Protein AF-A0A1Y1JX69-F1 (afdb_monomer_lite)

Organism: Photinus pyralis (NCBI:txid7054)

Foldseek 3Di:
DVVVVVVVVVVPDDDPPPDPPVVVVVVVVCVVCVPVPLDPPDPPRDQDPVRDDDPVNVVVVVLVVVVVVVCVVVVVVVVLVVVLVVLVVVLVVVVVVVVVLVVVCVVDDPVPRDDDDDRDDDDVVSPVVVVVDDPPPPPPDDDDDDDDDPPPDDPPPCVVVVVVVVPPDPPCVVDPDDDDDDDDDDDDDDDDVVVVVVPPPDQDPVSVVVVVVD

Sequence (214 aa):
ERRKQWIIFNSKKPQEGVNDPEEENLLEKAKETIGDLKLKTALDYKVPMHLRESTVKKYKQLLLARHRQYYIRHDFNLAVLRLRDQKCSLIDYLNKLKGRLLEIHEEICPSQQRQFPEIPKVELDDFPEQNVDVVVKMSQSQTGRLITIPTVQCRKGDALEKEVLLTNKPTTTLYPPPPPEKGKQTKVRAVDPEIAALCNDEDTPWEAEVRSYR

pLDDT: mean 72.8, std 18.71, range [34.09, 96.19]

Structure (mmCIF, N/CA/C/O backbone):
data_AF-A0A1Y1JX69-F1
#
_entry.id   AF-A0A1Y1JX69-F1
#
loop_
_atom_site.group_PDB
_atom_site.id
_atom_site.type_symbol
_atom_site.label_atom_id
_atom_site.label_alt_id
_atom_site.label_comp_id
_atom_site.label_asym_id
_atom_site.label_entity_id
_atom_site.label_seq_id
_atom_site.pdbx_PDB_ins_code
_atom_site.Cartn_x
_atom_site.Cartn_y
_atom_site.Cartn_z
_atom_site.occupancy
_atom_site.B_iso_or_equiv
_atom_site.auth_seq_id
_atom_site.auth_comp_id
_atom_site.auth_asym_id
_atom_site.auth_atom_id
_atom_site.pdbx_PDB_model_num
ATOM 1 N N . GLU A 1 1 ? -37.308 -31.671 -40.106 1.00 74.19 1 GLU A N 1
ATOM 2 C CA . GLU A 1 1 ? -36.556 -30.794 -39.174 1.00 74.19 1 GLU A CA 1
ATOM 3 C C . GLU A 1 1 ? -35.074 -30.648 -39.531 1.00 74.19 1 GLU A C 1
ATOM 5 O O . GLU A 1 1 ? -34.636 -29.523 -39.736 1.00 74.19 1 GLU A O 1
ATOM 10 N N . ARG A 1 2 ? -34.329 -31.743 -39.748 1.00 82.25 2 ARG A N 1
ATOM 11 C CA . ARG A 1 2 ? -32.895 -31.732 -40.125 1.00 82.25 2 ARG A CA 1
ATOM 12 C C . ARG A 1 2 ? -32.513 -30.775 -41.269 1.00 82.25 2 ARG A C 1
ATOM 14 O O . ARG A 1 2 ? -31.541 -30.045 -41.147 1.00 82.25 2 ARG A O 1
ATOM 21 N N . ARG A 1 3 ? -33.301 -30.717 -42.352 1.00 83.50 3 ARG A N 1
ATOM 22 C CA . ARG A 1 3 ? -33.037 -29.808 -43.492 1.00 83.50 3 ARG A CA 1
ATOM 23 C C . ARG A 1 3 ? -33.091 -28.326 -43.102 1.00 83.50 3 ARG A C 1
ATOM 25 O O . ARG A 1 3 ? -32.295 -27.545 -43.599 1.00 83.50 3 ARG A O 1
ATOM 32 N N . LYS A 1 4 ? -33.995 -27.943 -42.192 1.00 84.44 4 LYS A N 1
ATOM 33 C CA . LYS A 1 4 ? -34.117 -26.553 -41.721 1.00 84.44 4 LYS A CA 1
ATOM 34 C C . LYS A 1 4 ? -32.922 -26.169 -40.848 1.00 84.44 4 LYS A C 1
ATOM 36 O O . LYS A 1 4 ? -32.345 -25.108 -41.047 1.00 84.44 4 LYS A O 1
ATOM 41 N N . GLN A 1 5 ? -32.501 -27.064 -39.951 1.00 86.81 5 GLN A N 1
ATOM 42 C CA . GLN A 1 5 ? -31.287 -26.860 -39.154 1.00 86.81 5 GLN A CA 1
ATOM 43 C C . GLN A 1 5 ? -30.030 -26.789 -40.028 1.00 86.81 5 GLN A C 1
ATOM 45 O O . GLN A 1 5 ? -29.157 -25.971 -39.768 1.00 86.81 5 GLN A O 1
ATOM 50 N N . TRP A 1 6 ? -29.975 -27.572 -41.109 1.00 86.94 6 TRP A N 1
ATOM 51 C CA . TRP A 1 6 ? -28.869 -27.547 -42.068 1.00 86.94 6 TRP A CA 1
ATOM 52 C C . TRP A 1 6 ? -28.750 -26.214 -42.817 1.00 86.94 6 TRP A C 1
ATOM 54 O O . TRP A 1 6 ? -27.650 -25.710 -43.020 1.00 86.94 6 TRP A O 1
ATOM 64 N N . ILE A 1 7 ? -29.883 -25.619 -43.198 1.00 87.25 7 ILE A N 1
ATOM 65 C CA . ILE A 1 7 ? -29.918 -24.304 -43.854 1.00 87.25 7 ILE A CA 1
ATOM 66 C C . ILE A 1 7 ? -29.446 -23.214 -42.884 1.00 87.25 7 ILE A C 1
ATOM 68 O O . ILE A 1 7 ? -28.579 -22.427 -43.246 1.00 87.25 7 ILE A O 1
ATOM 72 N N . ILE A 1 8 ? -29.944 -23.222 -41.642 1.00 85.56 8 ILE A N 1
ATOM 73 C CA . ILE A 1 8 ? -29.551 -22.256 -40.598 1.00 85.56 8 ILE A CA 1
ATOM 74 C C . ILE A 1 8 ? -28.066 -22.401 -40.229 1.00 85.56 8 ILE A C 1
ATOM 76 O O . ILE A 1 8 ? -27.387 -21.416 -39.948 1.00 85.56 8 ILE A O 1
ATOM 80 N N . PHE A 1 9 ? -27.547 -23.629 -40.215 1.00 86.00 9 PHE A N 1
ATOM 81 C CA . PHE A 1 9 ? -26.134 -23.890 -39.963 1.00 86.00 9 PHE A CA 1
ATOM 82 C C . PHE A 1 9 ? -25.256 -23.348 -41.098 1.00 86.00 9 PHE A C 1
ATOM 84 O O . PHE A 1 9 ? -24.294 -22.631 -40.841 1.00 86.00 9 PHE A O 1
ATOM 91 N N . ASN A 1 10 ? -25.618 -23.612 -42.356 1.00 83.50 10 ASN A N 1
ATOM 92 C CA . ASN A 1 10 ? -24.855 -23.117 -43.502 1.00 83.50 10 ASN A CA 1
ATOM 93 C C . ASN A 1 10 ? -24.955 -21.600 -43.690 1.00 83.50 10 ASN A C 1
ATOM 95 O O . ASN A 1 10 ? -23.996 -21.002 -44.162 1.00 83.50 10 ASN A O 1
ATOM 99 N N . SER A 1 11 ? -26.057 -20.963 -43.285 1.00 81.69 11 SER A N 1
ATOM 100 C CA . SER A 1 11 ? -26.175 -19.499 -43.322 1.00 81.69 11 SER A CA 1
ATOM 101 C C . SER A 1 11 ? -25.297 -18.791 -42.287 1.00 81.69 11 SER A C 1
ATOM 103 O O . SER A 1 11 ? -25.127 -17.582 -42.369 1.00 81.69 11 SER A O 1
ATOM 105 N N . LYS A 1 12 ? -24.754 -19.522 -41.304 1.00 79.31 12 LYS A N 1
ATOM 106 C CA . LYS A 1 12 ? -23.783 -19.003 -40.329 1.00 79.31 12 LYS A CA 1
ATOM 107 C C . LYS A 1 12 ? -22.329 -19.171 -40.777 1.00 79.31 12 LYS A C 1
ATOM 109 O O . LYS A 1 12 ? -21.430 -18.863 -40.000 1.00 79.31 12 LYS A O 1
ATOM 114 N N . LYS A 1 13 ? -22.078 -19.689 -41.985 1.00 79.62 13 LYS A N 1
ATOM 115 C CA . LYS A 1 13 ? -20.715 -19.759 -42.515 1.00 79.62 13 LYS A CA 1
ATOM 116 C C . LYS A 1 13 ? -20.171 -18.336 -42.711 1.00 79.62 13 LYS A C 1
ATOM 118 O O . LYS A 1 13 ? -20.900 -17.500 -43.251 1.00 79.62 13 LYS A O 1
ATOM 123 N N . PRO A 1 14 ? -18.931 -18.053 -42.279 1.00 76.31 14 PRO A N 1
ATOM 124 C CA . PRO A 1 14 ? -18.249 -16.810 -42.623 1.00 76.31 14 PRO A CA 1
ATOM 125 C C . PRO A 1 14 ? -18.221 -16.614 -44.145 1.00 76.31 14 PRO A C 1
ATOM 127 O O . PRO A 1 14 ? -18.182 -17.595 -44.891 1.00 76.31 14 PRO A O 1
ATOM 130 N N . GLN A 1 15 ? -18.283 -15.362 -44.602 1.00 70.94 15 GLN A N 1
ATOM 131 C CA . GLN A 1 15 ? -18.213 -15.041 -46.030 1.00 70.94 15 GLN A CA 1
ATOM 132 C C . GLN A 1 15 ? -16.827 -15.413 -46.570 1.00 70.94 15 GLN A C 1
ATOM 134 O O . GLN A 1 15 ? -15.811 -15.011 -46.004 1.00 70.94 15 GLN A O 1
ATOM 139 N N . GLU A 1 16 ? -16.783 -16.184 -47.656 1.00 67.94 16 GLU A N 1
ATOM 140 C CA . GLU A 1 16 ? -15.528 -16.561 -48.311 1.00 67.94 16 GLU A CA 1
ATOM 141 C C . GLU A 1 16 ? -14.798 -15.304 -48.812 1.00 67.94 16 GLU A C 1
ATOM 143 O O . GLU A 1 16 ? -15.352 -14.523 -49.583 1.00 67.94 16 GLU A O 1
ATOM 148 N N . GLY A 1 17 ? -13.557 -15.105 -48.354 1.00 68.88 17 GLY A N 1
ATOM 149 C CA . GLY A 1 17 ? -12.698 -13.988 -48.769 1.00 68.88 17 GLY A CA 1
ATOM 150 C C . GLY A 1 17 ? -12.778 -12.725 -47.907 1.00 68.88 17 GLY A C 1
ATOM 151 O O . GLY A 1 17 ? -12.114 -11.749 -48.235 1.00 68.88 17 GLY A O 1
ATOM 152 N N . VAL A 1 18 ? -13.549 -12.730 -46.813 1.00 72.38 18 VAL A N 1
ATOM 153 C CA . VAL A 1 18 ? -13.492 -11.675 -45.786 1.00 72.38 18 VAL A CA 1
ATOM 154 C C . VAL A 1 18 ? -12.775 -12.246 -44.570 1.00 72.38 18 VAL A C 1
ATOM 156 O O . VAL A 1 18 ? -13.408 -12.651 -43.595 1.00 72.38 18 VAL A O 1
ATOM 159 N N . ASN A 1 19 ? -11.452 -12.341 -44.666 1.00 72.56 19 ASN A N 1
ATOM 160 C CA . ASN A 1 19 ? -10.636 -12.597 -43.489 1.00 72.56 19 ASN A CA 1
ATOM 161 C C . ASN A 1 19 ? -10.481 -11.291 -42.709 1.00 72.56 19 ASN A C 1
ATOM 163 O O . ASN A 1 19 ? -10.590 -10.194 -43.264 1.00 72.56 19 ASN A O 1
ATOM 167 N N . ASP A 1 20 ? -10.240 -11.405 -41.409 1.00 81.56 20 ASP A N 1
ATOM 168 C CA . ASP A 1 20 ? -9.849 -10.245 -40.621 1.00 81.56 20 ASP A CA 1
ATOM 169 C C . ASP A 1 20 ? -8.525 -9.697 -41.199 1.00 81.56 20 ASP A C 1
ATOM 171 O O . ASP A 1 20 ? -7.601 -10.487 -41.435 1.00 81.56 20 ASP A O 1
ATOM 175 N N . PRO A 1 21 ? -8.389 -8.382 -41.457 1.00 84.94 21 PRO A N 1
ATOM 176 C CA . PRO A 1 21 ? -7.126 -7.805 -41.915 1.00 84.94 21 PRO A CA 1
ATOM 177 C C . PRO A 1 21 ? -5.936 -8.178 -41.018 1.00 84.94 21 PRO A C 1
ATOM 179 O O . PRO A 1 21 ? -4.805 -8.247 -41.500 1.00 84.94 21 PRO A O 1
ATOM 182 N N . GLU A 1 22 ? -6.145 -8.439 -39.724 1.00 85.56 22 GLU A N 1
ATOM 183 C CA . GLU A 1 22 ? -5.073 -8.930 -38.851 1.00 85.56 22 GLU A CA 1
ATOM 184 C C . GLU A 1 22 ? -4.591 -10.337 -39.237 1.00 85.56 22 GLU A C 1
ATOM 186 O O . GLU A 1 22 ? -3.383 -10.592 -39.252 1.00 85.56 22 GLU A O 1
ATOM 191 N N . GLU A 1 23 ? -5.508 -11.235 -39.602 1.00 85.06 23 GLU A N 1
ATOM 192 C CA . GLU A 1 23 ? -5.193 -12.608 -40.005 1.00 85.06 23 GLU A CA 1
ATOM 193 C C . GLU A 1 23 ? -4.467 -12.655 -41.352 1.00 85.06 23 GLU A C 1
ATOM 195 O O . GLU A 1 23 ? -3.511 -13.418 -41.507 1.00 85.06 23 GLU A O 1
ATOM 200 N N . GLU A 1 24 ? -4.850 -11.807 -42.309 1.00 88.31 24 GLU A N 1
ATOM 201 C CA . GLU A 1 24 ? -4.152 -11.704 -43.598 1.00 88.31 24 GLU A CA 1
ATOM 202 C C . GLU A 1 24 ? -2.720 -11.197 -43.423 1.00 88.31 24 GLU A C 1
ATOM 204 O O . GLU A 1 24 ? -1.782 -11.793 -43.956 1.00 88.31 24 GLU A O 1
ATOM 209 N N . ASN A 1 25 ? -2.532 -10.168 -42.592 1.00 87.44 25 ASN A N 1
ATOM 210 C CA . ASN A 1 25 ? -1.207 -9.656 -42.249 1.00 87.44 25 ASN A CA 1
ATOM 211 C C . ASN A 1 25 ? -0.347 -10.710 -41.533 1.00 87.44 25 ASN A C 1
ATOM 213 O O . ASN A 1 25 ? 0.866 -10.776 -41.743 1.00 87.44 25 ASN A O 1
ATOM 217 N N . LEU A 1 26 ? -0.943 -11.529 -40.662 1.00 88.94 26 LEU A N 1
ATOM 218 C CA . LEU A 1 26 ? -0.248 -12.636 -39.999 1.00 88.94 26 LEU A CA 1
ATOM 219 C C . LEU A 1 26 ? 0.145 -13.730 -40.995 1.00 88.94 26 LEU A C 1
ATOM 221 O O . LEU A 1 26 ? 1.266 -14.233 -40.926 1.00 88.94 26 LEU A O 1
ATOM 225 N N . LEU A 1 27 ? -0.743 -14.073 -41.931 1.00 87.25 27 LEU A N 1
ATOM 226 C CA . LEU A 1 27 ? -0.481 -15.054 -42.981 1.00 87.25 27 LEU A CA 1
ATOM 227 C C . LEU A 1 27 ? 0.642 -14.586 -43.916 1.00 87.25 27 LEU A C 1
ATOM 229 O O . LEU A 1 27 ? 1.521 -15.376 -44.254 1.00 87.25 27 LEU A O 1
ATOM 233 N N . GLU A 1 28 ? 0.632 -13.319 -44.322 1.00 87.94 28 GLU A N 1
ATOM 234 C CA . GLU A 1 28 ? 1.666 -12.728 -45.174 1.00 87.94 28 GLU A CA 1
ATOM 235 C C . GLU A 1 28 ? 3.026 -12.718 -44.463 1.00 87.94 28 GLU A C 1
ATOM 237 O O . GLU A 1 28 ? 3.988 -13.295 -44.970 1.00 87.94 28 GLU A O 1
ATOM 242 N N . LYS A 1 29 ? 3.079 -12.236 -43.214 1.00 86.19 29 LYS A N 1
ATOM 243 C CA . LYS A 1 29 ? 4.293 -12.305 -42.379 1.00 86.19 29 LYS A CA 1
ATOM 244 C C . LYS A 1 29 ? 4.789 -13.733 -42.180 1.00 86.19 29 LYS A C 1
ATOM 246 O O . LYS A 1 29 ? 5.995 -13.972 -42.199 1.00 86.19 29 LYS A O 1
ATOM 251 N N . ALA A 1 30 ? 3.886 -14.692 -41.973 1.00 88.06 30 ALA A N 1
ATOM 252 C CA . ALA A 1 30 ? 4.251 -16.095 -41.822 1.00 88.06 30 ALA A CA 1
ATOM 253 C C . ALA A 1 30 ? 4.849 -16.652 -43.118 1.00 88.06 30 ALA A C 1
ATOM 255 O O . ALA A 1 30 ? 5.876 -17.318 -43.058 1.00 88.06 30 ALA A O 1
ATOM 256 N N . LYS A 1 31 ? 4.263 -16.347 -44.282 1.00 88.12 31 LYS A N 1
ATOM 257 C CA . LYS A 1 31 ? 4.811 -16.746 -45.589 1.00 88.12 31 LYS A CA 1
ATOM 258 C C . LYS A 1 31 ? 6.205 -16.171 -45.828 1.00 88.12 31 LYS A C 1
ATOM 260 O O . LYS A 1 31 ? 7.059 -16.885 -46.339 1.00 88.12 31 LYS A O 1
ATOM 265 N N . GLU A 1 32 ? 6.432 -14.921 -45.439 1.00 82.56 32 GLU A N 1
ATOM 266 C CA . GLU A 1 32 ? 7.732 -14.255 -45.575 1.00 82.56 32 GLU A CA 1
ATOM 267 C C . GLU A 1 32 ? 8.783 -14.781 -44.586 1.00 82.56 32 GLU A C 1
ATOM 269 O O . GLU A 1 32 ? 9.961 -14.859 -44.919 1.00 82.56 32 GLU A O 1
ATOM 274 N N . THR A 1 33 ? 8.368 -15.149 -43.370 1.00 80.25 33 THR A N 1
ATOM 275 C CA . THR A 1 33 ? 9.284 -15.544 -42.280 1.00 80.25 33 THR A CA 1
ATOM 276 C C . THR A 1 33 ? 9.489 -17.061 -42.195 1.00 80.25 33 THR A C 1
ATOM 278 O O . THR A 1 33 ? 10.409 -17.531 -41.522 1.00 80.25 33 THR A O 1
ATOM 281 N N . ILE A 1 34 ? 8.649 -17.864 -42.857 1.00 82.00 34 ILE A N 1
ATOM 282 C CA . ILE A 1 34 ? 8.782 -19.326 -42.895 1.00 82.00 34 ILE A CA 1
ATOM 283 C C . ILE A 1 34 ? 10.164 -19.696 -43.452 1.00 82.00 34 ILE A C 1
ATOM 285 O O . ILE A 1 34 ? 10.494 -19.422 -44.601 1.00 82.00 34 ILE A O 1
ATOM 289 N N . GLY A 1 35 ? 10.986 -20.328 -42.611 1.00 75.69 35 GLY A N 1
ATOM 290 C CA . GLY A 1 35 ? 12.352 -20.732 -42.954 1.00 75.69 35 GLY A CA 1
ATOM 291 C C . GLY A 1 35 ? 13.448 -19.700 -42.654 1.00 75.69 35 GLY A C 1
ATOM 292 O O . GLY A 1 35 ? 14.615 -20.088 -42.668 1.00 75.69 35 GLY A O 1
ATOM 293 N N . ASP A 1 36 ? 13.121 -18.448 -42.297 1.00 76.06 36 ASP A N 1
ATOM 294 C CA . ASP A 1 36 ? 14.095 -17.451 -41.806 1.00 76.06 36 ASP A CA 1
ATOM 295 C C . ASP A 1 36 ? 14.434 -17.716 -40.327 1.00 76.06 36 ASP A C 1
ATOM 297 O O . ASP A 1 36 ? 14.049 -17.002 -39.396 1.00 76.06 36 ASP A O 1
ATOM 301 N N . LEU A 1 37 ? 15.134 -18.827 -40.091 1.00 73.19 37 LEU A N 1
ATOM 302 C CA . LEU A 1 37 ? 15.662 -19.171 -38.779 1.00 73.19 37 LEU A CA 1
ATOM 303 C C . LEU A 1 37 ? 16.926 -18.348 -38.528 1.00 73.19 37 LEU A C 1
ATOM 305 O O . LEU A 1 37 ? 18.029 -18.747 -38.898 1.00 73.19 37 LEU A O 1
ATOM 309 N N . LYS A 1 38 ? 16.778 -17.218 -37.830 1.00 75.06 38 LYS A N 1
ATOM 310 C CA . LYS A 1 38 ? 17.911 -16.420 -37.331 1.00 75.06 38 LYS A CA 1
ATOM 311 C C . LYS A 1 38 ? 18.609 -17.155 -36.185 1.00 75.06 38 LYS A C 1
ATOM 313 O O . LYS A 1 38 ? 18.446 -16.825 -35.010 1.00 75.06 38 LYS A O 1
ATOM 318 N N . LEU A 1 39 ? 19.346 -18.209 -36.528 1.00 82.00 39 LEU A N 1
ATOM 319 C CA . LEU A 1 39 ? 20.073 -19.039 -35.577 1.00 82.00 39 LEU A CA 1
ATOM 320 C C . LEU A 1 39 ? 21.224 -18.234 -34.975 1.00 82.00 39 LEU A C 1
ATOM 322 O O . LEU A 1 39 ? 22.020 -17.643 -35.696 1.00 82.00 39 LEU A O 1
ATOM 326 N N . LYS A 1 40 ? 21.377 -18.278 -33.648 1.00 82.94 40 LYS A N 1
ATOM 327 C CA . LYS A 1 40 ? 22.499 -17.614 -32.955 1.00 82.94 40 LYS A CA 1
ATOM 328 C C . LYS A 1 40 ? 23.876 -18.139 -33.384 1.00 82.94 40 LYS A C 1
ATOM 330 O O . LYS A 1 40 ? 24.877 -17.485 -33.118 1.00 82.94 40 LYS A O 1
ATOM 335 N N . THR A 1 41 ? 23.919 -19.327 -33.986 1.00 83.25 41 THR A N 1
ATOM 336 C CA . THR A 1 41 ? 25.123 -19.991 -34.500 1.00 83.25 41 THR A CA 1
ATOM 337 C C . THR A 1 41 ? 25.452 -19.619 -35.944 1.00 83.25 41 THR A C 1
ATOM 339 O O . THR A 1 41 ? 26.542 -19.944 -36.404 1.00 83.25 41 THR A O 1
ATOM 342 N N . ALA A 1 42 ? 24.531 -18.979 -36.673 1.00 85.94 42 ALA A N 1
ATOM 343 C CA . ALA A 1 42 ? 24.760 -18.595 -38.058 1.00 85.94 42 ALA A CA 1
ATOM 344 C C . ALA A 1 42 ? 25.731 -17.403 -38.145 1.00 85.94 42 ALA A C 1
ATOM 346 O O . ALA A 1 42 ? 25.702 -16.498 -37.310 1.00 85.94 42 ALA A O 1
ATOM 347 N N . LEU A 1 43 ? 26.597 -17.403 -39.162 1.00 81.88 43 LEU A N 1
ATOM 348 C CA .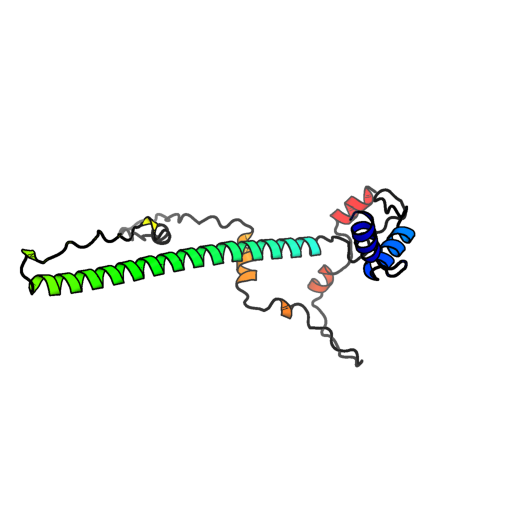 LEU A 1 43 ? 27.647 -16.389 -39.358 1.00 81.88 43 LEU A CA 1
ATOM 349 C C . LEU A 1 43 ? 27.086 -14.995 -39.695 1.00 81.88 43 LEU A C 1
ATOM 351 O O . LEU A 1 43 ? 27.721 -13.980 -39.416 1.00 81.88 43 LEU A O 1
ATOM 355 N N . ASP A 1 44 ? 25.897 -14.939 -40.286 1.00 84.19 44 ASP A N 1
ATOM 356 C CA . ASP A 1 44 ? 25.175 -13.730 -40.684 1.00 84.19 44 ASP A CA 1
ATOM 357 C C . ASP A 1 44 ? 24.235 -13.189 -39.590 1.00 84.19 44 ASP A C 1
ATOM 359 O O . ASP A 1 44 ? 23.657 -12.105 -39.736 1.00 84.19 44 ASP A O 1
ATOM 363 N N . TYR A 1 45 ? 24.115 -13.892 -38.458 1.00 84.00 45 TYR A N 1
ATOM 364 C CA . TYR A 1 45 ? 23.254 -13.482 -37.357 1.00 84.00 45 TYR A CA 1
ATOM 365 C C . TYR A 1 45 ? 23.732 -12.172 -36.713 1.00 84.00 45 TYR A C 1
ATOM 367 O O . TYR A 1 45 ? 24.790 -12.093 -36.086 1.00 84.00 45 TYR A O 1
ATOM 375 N N . LYS A 1 46 ? 22.899 -11.127 -36.798 1.00 81.31 46 LYS A N 1
ATOM 376 C CA . LYS A 1 46 ? 23.111 -9.837 -36.126 1.00 81.31 46 LYS A CA 1
ATOM 377 C C . LYS A 1 46 ? 21.879 -9.457 -35.318 1.00 81.31 46 LYS A C 1
ATOM 379 O O . LYS A 1 46 ? 20.792 -9.298 -35.865 1.00 81.31 46 LYS A O 1
ATOM 384 N N . VAL A 1 47 ? 22.061 -9.248 -34.013 1.00 80.44 47 VAL A N 1
ATOM 385 C CA . VAL A 1 47 ? 20.975 -8.804 -33.128 1.00 80.44 47 VAL A CA 1
ATOM 386 C C . VAL A 1 47 ? 20.577 -7.362 -33.485 1.00 80.44 47 VAL A C 1
ATOM 388 O O . VAL A 1 47 ? 21.440 -6.469 -33.438 1.00 80.44 47 VAL A O 1
ATOM 391 N N . PRO A 1 48 ? 19.295 -7.097 -33.802 1.00 82.06 48 PRO A N 1
ATOM 392 C CA . PRO A 1 48 ? 18.800 -5.743 -34.042 1.00 82.06 48 PRO A CA 1
ATOM 393 C C . PRO A 1 48 ? 19.013 -4.835 -32.824 1.00 82.06 48 PRO A C 1
ATOM 395 O O . PRO A 1 48 ? 18.876 -5.279 -31.688 1.00 82.06 48 PRO A O 1
ATOM 398 N N . MET A 1 49 ? 19.317 -3.546 -33.026 1.00 75.62 49 MET A N 1
ATOM 399 C CA . MET A 1 49 ? 19.705 -2.640 -31.924 1.00 75.62 49 MET A CA 1
ATOM 400 C C . MET A 1 49 ? 18.677 -2.538 -30.784 1.00 75.62 49 MET A C 1
ATOM 402 O O . MET A 1 49 ? 19.054 -2.414 -29.615 1.00 75.62 49 MET A O 1
ATOM 406 N N . HIS A 1 50 ? 17.383 -2.620 -31.096 1.00 77.25 50 HIS A N 1
ATOM 407 C CA . HIS A 1 50 ? 16.319 -2.587 -30.090 1.00 77.25 50 HIS A CA 1
ATOM 408 C C . HIS A 1 50 ? 16.311 -3.853 -29.211 1.00 77.25 50 HIS A C 1
ATOM 410 O O . HIS A 1 50 ? 16.094 -3.746 -28.005 1.00 77.25 50 HIS A O 1
ATOM 416 N N . LEU A 1 51 ? 16.658 -5.009 -29.790 1.00 78.75 51 LEU A N 1
ATOM 417 C CA . LEU A 1 51 ? 16.789 -6.313 -29.125 1.00 78.75 51 LEU A CA 1
ATOM 418 C C . LEU A 1 51 ? 18.146 -6.515 -28.439 1.00 78.75 51 LEU A C 1
ATOM 420 O O . LEU A 1 51 ? 18.286 -7.428 -27.629 1.00 78.75 51 LEU A O 1
ATOM 424 N N . ARG A 1 52 ? 19.157 -5.685 -28.739 1.00 83.56 52 ARG A N 1
ATOM 425 C CA . ARG A 1 52 ? 20.463 -5.772 -28.072 1.00 83.56 52 ARG A CA 1
ATOM 426 C C . ARG A 1 52 ? 20.304 -5.484 -26.589 1.00 83.56 52 ARG A C 1
ATOM 428 O O . ARG A 1 52 ? 19.939 -4.371 -26.197 1.00 83.56 52 ARG A O 1
ATOM 435 N N . GLU A 1 53 ? 20.617 -6.476 -25.774 1.00 82.38 53 GLU A N 1
ATOM 436 C CA . GLU A 1 53 ? 20.727 -6.327 -24.334 1.00 82.38 53 GLU A CA 1
ATOM 437 C C . GLU A 1 53 ? 22.129 -5.806 -24.011 1.00 82.38 53 GLU A C 1
ATOM 439 O O . GLU A 1 53 ? 23.123 -6.465 -24.287 1.00 82.38 53 GLU A O 1
ATOM 444 N N . SER A 1 54 ? 22.204 -4.593 -23.469 1.00 86.75 54 SER A N 1
ATOM 445 C CA . SER A 1 54 ? 23.441 -4.012 -22.940 1.00 86.75 54 SER A CA 1
ATOM 446 C C . SER A 1 54 ? 23.386 -4.037 -21.415 1.00 86.75 54 SER A C 1
ATOM 448 O O . SER A 1 54 ? 22.295 -3.965 -20.831 1.00 86.75 54 SER A O 1
ATOM 450 N N . THR A 1 55 ? 24.551 -4.075 -20.770 1.00 87.88 55 THR A N 1
ATOM 451 C CA . THR A 1 55 ? 24.711 -3.955 -19.316 1.00 87.88 55 THR A CA 1
ATOM 452 C C . THR A 1 55 ? 23.929 -2.763 -18.761 1.00 87.88 55 THR A C 1
ATOM 454 O O . THR A 1 55 ? 23.222 -2.904 -17.766 1.00 87.88 55 THR A O 1
ATOM 457 N N . VAL A 1 56 ? 23.927 -1.623 -19.462 1.00 83.31 56 VAL A N 1
ATOM 458 C CA . VAL A 1 56 ? 23.173 -0.420 -19.061 1.00 83.31 56 VAL A CA 1
ATOM 459 C C . VAL A 1 56 ? 21.658 -0.663 -19.075 1.00 83.31 56 VAL A C 1
ATOM 461 O O . VAL A 1 56 ? 20.951 -0.290 -18.135 1.00 83.31 56 VAL A O 1
ATOM 464 N N . LYS A 1 57 ? 21.133 -1.341 -20.109 1.00 82.62 57 LYS A N 1
ATOM 465 C CA . LYS A 1 57 ? 19.699 -1.679 -20.194 1.00 82.62 57 LYS A CA 1
ATOM 466 C C . LYS A 1 57 ? 19.291 -2.629 -19.064 1.00 82.62 57 LYS A C 1
ATOM 468 O O . LYS A 1 57 ? 18.241 -2.430 -18.453 1.00 82.62 57 LYS A O 1
ATOM 473 N N . LYS A 1 58 ? 20.1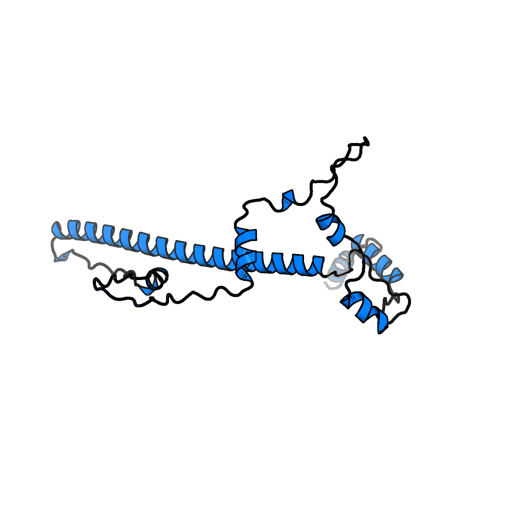24 -3.629 -18.757 1.00 86.94 58 LYS A N 1
ATOM 474 C CA . LYS A 1 58 ? 19.888 -4.570 -17.649 1.00 86.94 58 LYS A CA 1
ATOM 475 C C . LYS A 1 58 ? 19.986 -3.888 -16.287 1.00 86.94 58 LYS A C 1
ATOM 477 O O . LYS A 1 58 ? 19.143 -4.134 -15.428 1.00 86.94 58 LYS A O 1
ATOM 482 N N . TYR A 1 59 ? 20.927 -2.966 -16.114 1.00 85.31 59 TYR A N 1
ATOM 483 C CA . TYR A 1 59 ? 21.044 -2.160 -14.902 1.00 85.31 59 TYR A CA 1
ATOM 484 C C . TYR A 1 59 ? 19.797 -1.296 -14.664 1.00 85.31 59 TYR A C 1
ATOM 486 O O . TYR A 1 59 ? 19.238 -1.301 -13.569 1.00 85.31 59 TYR A O 1
ATOM 494 N N . LYS A 1 60 ? 19.267 -0.641 -15.707 1.00 86.62 60 LYS A N 1
ATOM 495 C CA . LYS A 1 60 ? 17.989 0.086 -15.616 1.00 86.62 60 LYS A CA 1
ATOM 496 C C . LYS A 1 60 ? 16.834 -0.829 -15.195 1.00 86.62 60 LYS A C 1
ATOM 498 O O . LYS A 1 60 ? 16.029 -0.447 -14.348 1.00 86.62 60 LYS A O 1
ATOM 503 N N . GLN A 1 61 ? 16.746 -2.034 -15.763 1.00 86.56 61 GLN A N 1
ATOM 504 C CA . GLN A 1 61 ? 15.727 -3.018 -15.374 1.00 86.56 61 GLN A CA 1
ATOM 505 C C . GLN A 1 61 ? 15.864 -3.430 -13.902 1.00 86.56 61 GLN A C 1
ATOM 507 O O . GLN A 1 61 ? 14.858 -3.496 -13.198 1.00 86.56 61 GLN A O 1
ATOM 512 N N . LEU A 1 62 ? 17.093 -3.640 -13.422 1.00 90.12 62 LEU A N 1
ATOM 513 C CA . LEU A 1 62 ? 17.376 -3.948 -12.021 1.00 90.12 62 LEU A CA 1
ATOM 514 C C . LEU A 1 62 ? 16.906 -2.824 -11.087 1.00 90.12 62 LEU A C 1
ATOM 516 O O . LEU A 1 62 ? 16.236 -3.100 -10.093 1.00 90.12 62 LEU A O 1
ATOM 520 N N . LEU A 1 63 ? 17.208 -1.565 -11.417 1.00 91.19 63 LEU A N 1
ATOM 521 C CA . LEU A 1 63 ? 16.762 -0.412 -10.631 1.00 91.19 63 LEU A CA 1
ATOM 522 C C . LEU A 1 63 ? 15.233 -0.314 -10.577 1.00 91.19 63 LEU A C 1
ATOM 524 O O . LEU A 1 63 ? 14.670 -0.121 -9.503 1.00 91.19 63 LEU A O 1
ATOM 528 N N . LEU A 1 64 ? 14.549 -0.514 -11.707 1.00 89.94 64 LEU A N 1
ATOM 529 C CA . LEU A 1 64 ? 13.083 -0.528 -11.747 1.00 89.94 64 LEU A CA 1
ATOM 530 C C . LEU A 1 64 ? 12.491 -1.665 -10.906 1.00 89.94 64 LEU A C 1
ATOM 532 O O . LEU A 1 64 ? 11.475 -1.469 -10.242 1.00 89.94 64 LEU A O 1
ATOM 536 N N . ALA A 1 65 ? 13.113 -2.845 -10.920 1.00 90.38 65 ALA A N 1
ATOM 537 C CA . ALA A 1 65 ? 12.682 -3.971 -10.098 1.00 90.38 65 ALA A CA 1
ATOM 538 C C . ALA A 1 65 ? 12.819 -3.659 -8.599 1.00 90.38 65 ALA A C 1
ATOM 540 O O . ALA A 1 65 ? 11.874 -3.889 -7.845 1.00 90.38 65 ALA A O 1
ATOM 541 N N . ARG A 1 66 ? 13.944 -3.066 -8.180 1.00 87.31 66 ARG A N 1
ATOM 542 C CA . ARG A 1 66 ? 14.156 -2.634 -6.786 1.00 87.31 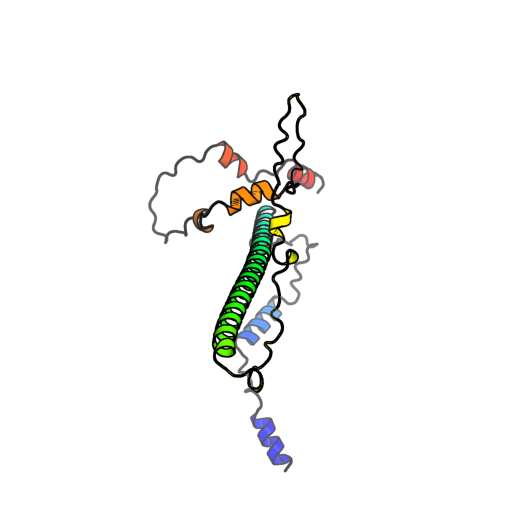66 ARG A CA 1
ATOM 543 C C . ARG A 1 66 ? 13.180 -1.545 -6.365 1.00 87.31 66 ARG A C 1
ATOM 545 O O . ARG A 1 66 ? 12.557 -1.663 -5.317 1.00 87.31 66 ARG A O 1
ATOM 552 N N . HIS A 1 67 ? 12.962 -0.551 -7.223 1.00 88.38 67 HIS A N 1
ATOM 553 C CA . HIS A 1 67 ? 11.959 0.484 -6.995 1.00 88.38 67 HIS A CA 1
ATOM 554 C C . HIS A 1 67 ? 10.581 -0.147 -6.754 1.00 88.38 67 HIS A C 1
ATOM 556 O O . HIS A 1 67 ? 9.955 0.107 -5.734 1.00 88.38 67 HIS A O 1
ATOM 562 N N . ARG A 1 68 ? 10.128 -1.061 -7.622 1.00 92.44 68 ARG A N 1
ATOM 563 C CA . ARG A 1 68 ? 8.854 -1.778 -7.419 1.00 92.44 68 ARG A CA 1
ATOM 564 C C . ARG A 1 68 ? 8.818 -2.553 -6.103 1.00 92.44 68 ARG A C 1
ATOM 566 O O . ARG A 1 68 ? 7.821 -2.482 -5.395 1.00 92.44 68 ARG A O 1
ATOM 573 N N . GLN A 1 69 ? 9.894 -3.259 -5.761 1.00 93.62 69 GLN A N 1
ATOM 574 C CA . GLN A 1 69 ? 9.999 -3.986 -4.496 1.00 93.62 69 GLN A CA 1
ATOM 575 C C . GLN A 1 69 ? 9.847 -3.053 -3.287 1.00 93.62 69 GLN A C 1
ATOM 577 O O . GLN A 1 69 ? 9.166 -3.416 -2.327 1.00 93.62 69 GLN A O 1
ATOM 582 N N . TYR A 1 70 ? 10.456 -1.865 -3.329 1.00 94.19 70 TYR A N 1
ATOM 583 C CA . TYR A 1 70 ? 10.303 -0.851 -2.290 1.00 94.19 70 TYR A CA 1
ATOM 584 C C . TYR A 1 70 ? 8.837 -0.440 -2.125 1.00 94.19 70 TYR A C 1
ATOM 586 O O . TYR A 1 70 ? 8.312 -0.559 -1.020 1.00 94.19 70 TYR A O 1
ATOM 594 N N . TYR A 1 71 ? 8.159 -0.039 -3.207 1.00 93.25 71 TYR A N 1
ATOM 595 C CA . TYR A 1 71 ? 6.762 0.407 -3.125 1.00 93.25 71 TYR A CA 1
ATOM 596 C C . TYR A 1 71 ? 5.828 -0.701 -2.649 1.00 93.25 71 TYR A C 1
ATOM 598 O O . TYR A 1 71 ? 5.022 -0.456 -1.767 1.00 93.25 71 TYR A O 1
ATOM 606 N N . ILE A 1 72 ? 5.998 -1.941 -3.120 1.00 94.62 72 ILE A N 1
ATOM 607 C CA . ILE A 1 72 ? 5.185 -3.074 -2.648 1.00 94.62 72 ILE A CA 1
ATOM 608 C C . ILE A 1 72 ? 5.309 -3.245 -1.127 1.00 94.62 72 ILE A C 1
ATOM 610 O O . ILE A 1 72 ? 4.306 -3.405 -0.434 1.00 94.62 72 ILE A O 1
ATOM 614 N N . ARG A 1 73 ? 6.535 -3.191 -0.590 1.00 93.25 73 ARG A N 1
ATOM 615 C CA . ARG A 1 73 ? 6.774 -3.295 0.859 1.00 93.25 73 ARG A CA 1
ATOM 616 C C . ARG A 1 73 ? 6.216 -2.089 1.609 1.00 93.25 73 ARG A C 1
ATOM 618 O O . ARG A 1 73 ? 5.631 -2.250 2.674 1.00 93.25 73 ARG A O 1
ATOM 625 N N . HIS A 1 74 ? 6.419 -0.893 1.069 1.00 93.12 74 HIS A N 1
ATOM 626 C CA . HIS A 1 74 ? 5.969 0.350 1.679 1.00 93.12 74 HIS A CA 1
ATOM 627 C C . HIS A 1 74 ? 4.441 0.427 1.745 1.00 93.12 74 HIS A C 1
ATOM 629 O O . HIS A 1 74 ? 3.892 0.664 2.817 1.00 93.12 74 HIS A O 1
ATOM 635 N N . ASP A 1 75 ? 3.761 0.147 0.636 1.00 95.69 75 ASP A N 1
ATOM 636 C CA . ASP A 1 75 ? 2.305 0.175 0.528 1.00 95.69 75 ASP A CA 1
ATOM 637 C C . ASP A 1 75 ? 1.662 -0.884 1.425 1.00 95.69 75 ASP A C 1
ATOM 639 O O . ASP A 1 75 ? 0.670 -0.604 2.098 1.00 95.69 75 ASP A O 1
ATOM 643 N N . PHE A 1 76 ? 2.259 -2.080 1.498 1.00 95.88 76 PHE A N 1
ATOM 644 C CA . PHE A 1 76 ? 1.833 -3.112 2.440 1.00 95.88 76 PHE A CA 1
ATOM 645 C C . PHE A 1 76 ? 1.943 -2.627 3.890 1.00 95.88 76 PHE A C 1
ATOM 647 O O . PHE A 1 76 ? 0.969 -2.700 4.639 1.00 95.88 76 PHE A O 1
ATOM 654 N N . ASN A 1 77 ? 3.093 -2.069 4.277 1.00 92.62 77 ASN A N 1
ATOM 655 C CA . ASN A 1 77 ? 3.293 -1.545 5.627 1.00 92.62 77 ASN A CA 1
ATOM 656 C C . ASN A 1 77 ? 2.305 -0.411 5.945 1.00 92.62 77 ASN A C 1
ATOM 658 O O . ASN A 1 77 ? 1.720 -0.395 7.025 1.00 92.62 77 ASN A O 1
ATOM 662 N N . LEU A 1 78 ? 2.064 0.506 5.003 1.00 95.12 78 LEU A N 1
ATOM 663 C CA . LEU A 1 78 ? 1.061 1.562 5.159 1.00 95.12 78 LEU A CA 1
ATOM 664 C C . LEU A 1 78 ? -0.352 0.997 5.327 1.00 95.12 78 LEU A C 1
ATOM 666 O O . LEU A 1 78 ? -1.117 1.511 6.141 1.00 95.12 78 LEU A O 1
ATOM 670 N N . ALA A 1 79 ? -0.716 -0.044 4.576 1.00 96.19 79 ALA A N 1
ATOM 671 C CA . ALA A 1 79 ? -2.017 -0.690 4.705 1.00 96.19 79 ALA A CA 1
ATOM 672 C C . ALA A 1 79 ? -2.195 -1.337 6.087 1.00 96.19 79 ALA A C 1
ATOM 674 O O . ALA A 1 79 ? -3.243 -1.162 6.707 1.00 96.19 79 ALA A O 1
ATOM 675 N N . VAL A 1 80 ? -1.163 -2.014 6.599 1.00 93.56 80 VAL A N 1
ATOM 676 C CA . VAL A 1 80 ? -1.164 -2.598 7.950 1.00 93.56 80 VAL A CA 1
ATOM 677 C C . VAL A 1 80 ? -1.300 -1.512 9.022 1.00 93.56 80 VAL A C 1
ATOM 679 O O . VAL A 1 80 ? -2.133 -1.644 9.916 1.00 93.56 80 VAL A O 1
ATOM 682 N N . LEU A 1 81 ? -0.560 -0.405 8.906 1.00 92.44 81 LEU A N 1
ATOM 683 C CA . LEU A 1 81 ? -0.665 0.720 9.844 1.00 92.44 81 LEU A CA 1
ATOM 684 C C . LEU A 1 81 ? -2.064 1.348 9.834 1.00 92.44 81 LEU A C 1
ATOM 686 O O . LEU A 1 81 ? -2.637 1.591 10.891 1.00 92.44 81 LEU A O 1
ATOM 690 N N . ARG A 1 82 ? -2.663 1.536 8.652 1.00 95.62 82 ARG A N 1
ATOM 691 C CA . ARG A 1 82 ? -4.047 2.027 8.536 1.00 95.62 82 ARG A CA 1
ATOM 692 C C . ARG A 1 82 ? -5.044 1.083 9.204 1.00 95.62 82 ARG A C 1
ATOM 694 O O . ARG A 1 82 ? -5.946 1.555 9.889 1.00 95.62 82 ARG A O 1
ATOM 701 N N . LEU A 1 83 ? -4.886 -0.228 9.016 1.00 95.12 83 LEU A N 1
ATOM 702 C CA . LEU A 1 83 ? -5.740 -1.237 9.648 1.00 95.12 83 LEU A CA 1
ATOM 703 C C . LEU A 1 83 ? -5.634 -1.169 11.178 1.00 95.12 83 LEU A C 1
ATOM 705 O O . LEU A 1 83 ? -6.645 -1.210 11.877 1.00 95.12 83 LEU A O 1
ATOM 709 N N . ARG A 1 84 ? -4.413 -1.020 11.698 1.00 93.62 84 ARG A N 1
ATOM 710 C CA . ARG A 1 84 ? -4.157 -0.833 13.129 1.00 93.62 84 ARG A CA 1
ATOM 711 C C . ARG A 1 84 ? -4.833 0.431 13.654 1.00 93.62 84 ARG A C 1
ATOM 713 O O . ARG A 1 84 ? -5.553 0.366 14.645 1.00 93.62 84 ARG A O 1
ATOM 720 N N . ASP A 1 85 ? -4.659 1.563 12.980 1.00 93.56 85 ASP A N 1
ATOM 721 C CA . ASP A 1 85 ? -5.258 2.830 13.408 1.00 93.56 85 ASP A CA 1
ATOM 722 C C . ASP A 1 85 ? -6.798 2.750 13.393 1.00 93.56 85 ASP A C 1
ATOM 724 O O . ASP A 1 85 ? -7.466 3.245 14.305 1.00 93.56 85 ASP A O 1
ATOM 728 N N . GLN A 1 86 ? -7.375 2.044 12.412 1.00 95.75 86 GLN A N 1
ATOM 729 C CA . GLN A 1 86 ? -8.805 1.725 12.377 1.00 95.75 86 GLN A CA 1
ATOM 730 C C . GLN A 1 86 ? -9.238 0.839 13.554 1.00 95.75 86 GLN A C 1
ATOM 732 O O . GLN A 1 86 ? -10.260 1.128 14.177 1.00 95.75 86 GLN A O 1
ATOM 737 N N . LYS A 1 87 ? -8.470 -0.207 13.891 1.00 94.00 87 LYS A N 1
ATOM 738 C CA . LYS A 1 87 ? -8.719 -1.068 15.061 1.00 94.00 87 LYS A CA 1
ATOM 739 C C . LYS A 1 87 ? -8.737 -0.241 16.350 1.00 94.00 87 LYS A C 1
ATOM 741 O O . LYS A 1 87 ? -9.698 -0.340 17.109 1.00 94.00 87 LYS A O 1
ATOM 746 N N . CYS A 1 88 ? -7.735 0.614 16.564 1.00 93.81 88 CYS A N 1
ATOM 747 C CA . CYS A 1 88 ? -7.667 1.504 17.726 1.00 93.81 88 CYS A CA 1
ATOM 748 C C . CYS A 1 88 ? -8.876 2.449 17.788 1.00 93.81 88 CYS A C 1
ATOM 750 O O . CYS A 1 88 ? -9.552 2.521 18.812 1.00 93.81 88 CYS A O 1
ATOM 752 N N . SER A 1 89 ? -9.217 3.099 16.670 1.00 96.00 89 SER A N 1
ATOM 753 C CA . SER A 1 89 ? -10.372 4.001 16.594 1.00 96.00 89 SER A CA 1
ATOM 754 C C . SER A 1 89 ? -11.699 3.295 16.907 1.00 96.00 89 SER A C 1
ATOM 756 O O . SER A 1 89 ? -12.545 3.849 17.614 1.00 96.00 89 SER A O 1
ATOM 758 N N . LEU A 1 90 ? -11.880 2.059 16.426 1.00 95.69 90 LEU A N 1
ATOM 759 C CA . LEU A 1 90 ? -13.061 1.247 16.724 1.00 95.69 90 LEU A CA 1
ATOM 760 C C . LEU A 1 90 ? -13.130 0.851 18.200 1.00 95.69 90 LEU A C 1
ATOM 762 O O . LEU A 1 90 ? -14.204 0.924 18.794 1.00 95.69 90 LEU A O 1
ATOM 766 N N . ILE A 1 91 ? -12.007 0.463 18.803 1.00 95.06 91 ILE A N 1
ATOM 767 C CA . ILE A 1 91 ? -11.947 0.120 20.229 1.00 95.06 91 ILE A CA 1
ATOM 768 C C . ILE A 1 91 ? -12.297 1.343 21.085 1.00 95.06 91 ILE A C 1
ATOM 770 O O . ILE A 1 91 ? -13.133 1.241 21.984 1.00 95.06 91 ILE A O 1
ATOM 774 N N . ASP A 1 92 ? -11.752 2.518 20.767 1.00 95.12 92 ASP A N 1
ATOM 775 C CA . ASP A 1 92 ? -12.093 3.771 21.448 1.00 95.12 92 ASP A CA 1
ATOM 776 C C . ASP A 1 92 ? -13.580 4.109 21.320 1.00 95.12 92 ASP A C 1
ATOM 778 O O . ASP A 1 92 ? -14.224 4.536 22.283 1.00 95.12 92 ASP A O 1
ATOM 782 N N . TYR A 1 93 ? -14.153 3.899 20.134 1.00 95.62 93 TYR A N 1
ATOM 783 C CA . TYR A 1 93 ? -15.577 4.097 19.897 1.00 95.62 93 TYR A CA 1
ATOM 784 C C . TYR A 1 93 ? -16.443 3.137 20.728 1.00 95.62 93 TYR A C 1
ATOM 786 O O . TYR A 1 93 ? -17.397 3.576 21.376 1.00 95.62 93 TYR A O 1
ATOM 794 N N . LEU A 1 94 ? -16.086 1.851 20.782 1.00 94.56 94 LEU A N 1
ATOM 795 C CA . LEU A 1 94 ? -16.772 0.862 21.619 1.00 94.56 94 LEU A CA 1
ATOM 796 C C . LEU A 1 94 ? -16.673 1.209 23.108 1.00 94.56 94 LEU A C 1
ATOM 798 O O . LEU A 1 94 ? -17.664 1.095 23.828 1.00 94.56 94 LEU A O 1
ATOM 802 N N . ASN A 1 95 ? -15.519 1.693 23.566 1.00 93.94 95 ASN A N 1
ATOM 803 C CA . ASN A 1 95 ? -15.337 2.131 24.949 1.00 93.94 95 ASN A CA 1
ATOM 804 C C . ASN A 1 95 ? -16.223 3.336 25.294 1.00 93.94 95 ASN A C 1
ATOM 806 O O . ASN A 1 95 ? -16.828 3.360 26.366 1.00 93.94 95 ASN A O 1
ATOM 810 N N . LYS A 1 96 ? -16.379 4.301 24.377 1.00 94.62 96 LYS A N 1
ATOM 811 C CA . LYS A 1 96 ? -17.317 5.426 24.553 1.00 94.62 96 LYS A CA 1
ATOM 812 C C . LYS A 1 96 ? -18.767 4.952 24.652 1.00 94.62 96 LYS A C 1
ATOM 814 O O . LYS A 1 96 ? -19.502 5.416 25.520 1.00 94.62 96 LYS A O 1
ATOM 819 N N . LEU A 1 97 ? -19.176 4.013 23.795 1.00 93.94 97 LEU A N 1
ATOM 820 C CA . LEU A 1 97 ? -20.515 3.418 23.857 1.00 93.94 97 LEU A CA 1
ATOM 821 C C . LEU A 1 97 ? -20.746 2.671 25.171 1.00 93.94 97 LEU A C 1
ATOM 823 O O . LEU A 1 97 ? -21.816 2.800 25.762 1.00 93.94 97 LEU A O 1
ATOM 827 N N . LYS A 1 98 ? -19.740 1.935 25.650 1.00 92.62 98 LYS A N 1
ATOM 828 C CA . LYS A 1 98 ? -19.790 1.260 26.946 1.00 92.62 98 LYS A CA 1
ATOM 829 C C . LYS A 1 98 ? -19.944 2.259 28.093 1.00 92.62 98 LYS A C 1
ATOM 831 O O . LYS A 1 98 ? -20.783 2.030 28.954 1.00 92.62 98 LYS A O 1
ATOM 836 N N . GLY A 1 99 ? -19.195 3.364 28.083 1.00 92.62 99 GLY A N 1
ATOM 837 C CA . GLY A 1 99 ? -19.335 4.442 29.070 1.00 92.62 99 GLY A CA 1
ATOM 838 C C . GLY A 1 99 ? -20.755 5.007 29.106 1.00 92.62 99 GLY A C 1
ATOM 839 O O . GLY A 1 99 ? -21.396 4.991 30.149 1.00 92.62 99 GLY A O 1
ATOM 840 N N . ARG A 1 100 ? -21.299 5.368 27.939 1.00 93.38 100 ARG A N 1
ATOM 841 C CA . ARG A 1 100 ? -22.679 5.862 27.822 1.00 93.38 100 ARG A CA 1
ATOM 842 C C . ARG A 1 100 ? -23.722 4.843 28.288 1.00 93.38 100 ARG A C 1
ATOM 844 O O . ARG A 1 100 ? -24.734 5.208 28.872 1.00 93.38 100 ARG A O 1
ATOM 851 N N . LEU A 1 101 ? -23.513 3.558 28.006 1.00 90.94 101 LEU A N 1
ATOM 852 C CA . LEU A 1 101 ? -24.423 2.512 28.466 1.00 90.94 101 LEU A CA 1
ATOM 853 C C . LEU A 1 101 ? -24.382 2.361 29.992 1.00 90.94 101 LEU A C 1
ATOM 855 O O . LEU A 1 101 ? -25.422 2.117 30.593 1.00 90.94 101 LEU A O 1
ATOM 859 N N . LEU A 1 102 ? -23.207 2.514 30.610 1.00 91.19 102 LEU A N 1
ATOM 860 C CA . LEU A 1 102 ? -23.074 2.502 32.067 1.00 91.19 102 LEU A CA 1
ATOM 861 C C . LEU A 1 102 ? -23.820 3.676 32.707 1.00 91.19 102 LEU A C 1
ATOM 863 O O . LEU A 1 102 ? -24.562 3.438 33.651 1.00 91.19 102 LEU A O 1
ATOM 867 N N . GLU A 1 103 ? -23.720 4.883 32.141 1.00 93.75 103 GLU A N 1
ATOM 868 C CA . GLU A 1 103 ? -24.512 6.048 32.577 1.00 93.75 103 GLU A CA 1
ATOM 869 C C . GLU A 1 103 ? -26.020 5.735 32.549 1.00 93.75 103 GLU A C 1
ATOM 871 O O . GLU A 1 103 ? -26.729 5.941 33.526 1.00 93.75 103 GLU A O 1
ATOM 876 N N . ILE A 1 104 ? -26.508 5.133 31.459 1.00 91.69 104 ILE A N 1
ATOM 877 C CA . ILE A 1 104 ? -27.917 4.722 31.332 1.00 91.69 104 ILE A CA 1
ATOM 878 C C . ILE A 1 104 ? -28.281 3.625 32.344 1.00 91.69 104 ILE A C 1
ATOM 880 O O . ILE A 1 104 ? -29.389 3.602 32.875 1.00 91.69 104 ILE A O 1
ATOM 884 N N . HIS A 1 105 ? -27.376 2.683 32.611 1.00 92.75 105 HIS A N 1
ATOM 885 C CA . HIS A 1 105 ? -27.618 1.629 33.591 1.00 92.75 105 HIS A CA 1
ATOM 886 C C . HIS A 1 105 ? -27.723 2.167 35.020 1.00 92.75 105 HIS A C 1
ATOM 888 O O . HIS A 1 105 ? -28.471 1.582 35.799 1.00 92.75 105 HIS A O 1
ATOM 894 N N . GLU A 1 106 ? -27.036 3.259 35.365 1.00 91.44 106 GLU A N 1
ATOM 895 C CA . GLU A 1 106 ? -27.181 3.916 36.672 1.00 91.44 106 GLU A CA 1
ATOM 896 C C . GLU A 1 106 ? -28.590 4.498 36.878 1.00 91.44 106 GLU A C 1
ATOM 898 O O . GLU A 1 106 ? -29.093 4.511 38.001 1.00 91.44 106 GLU A O 1
ATOM 903 N N . GLU A 1 107 ? -29.261 4.913 35.801 1.00 92.38 107 GLU A N 1
ATOM 904 C CA . GLU A 1 107 ? -30.619 5.472 35.842 1.00 92.38 107 GLU A CA 1
ATOM 905 C C . GLU A 1 107 ? -31.730 4.402 35.863 1.00 92.38 107 GLU A C 1
ATOM 907 O O . GLU A 1 107 ? -32.874 4.691 36.221 1.00 92.38 107 GLU A O 1
ATOM 912 N N . ILE A 1 108 ? -31.421 3.159 35.476 1.00 91.44 108 ILE A N 1
ATOM 913 C CA . ILE A 1 108 ? -32.404 2.088 35.256 1.00 91.44 108 ILE A CA 1
ATOM 914 C C . ILE A 1 108 ? -32.292 1.001 36.334 1.00 91.44 108 ILE A C 1
ATOM 916 O O . ILE A 1 108 ? -31.210 0.639 36.792 1.00 91.44 108 ILE A O 1
ATOM 920 N N . CYS A 1 109 ? -33.428 0.404 36.714 1.00 89.06 109 CYS A N 1
ATOM 921 C CA . CYS A 1 109 ? -33.449 -0.721 37.647 1.00 89.06 109 CYS A CA 1
ATOM 922 C C . CYS A 1 109 ? -32.588 -1.914 37.164 1.00 89.06 109 CYS A C 1
ATOM 924 O O . CYS A 1 109 ? -32.624 -2.276 35.983 1.00 89.06 109 CYS A O 1
ATOM 926 N N . PRO A 1 110 ? -31.904 -2.625 38.081 1.00 84.25 110 PRO A N 1
ATOM 927 C CA . PRO A 1 110 ? -30.955 -3.691 37.741 1.00 84.25 110 PRO A CA 1
ATOM 928 C C . PRO A 1 110 ? -31.573 -4.875 36.981 1.00 84.25 110 PRO A C 1
ATOM 930 O O . PRO A 1 110 ? -30.874 -5.580 36.263 1.00 84.25 110 PRO A O 1
ATOM 933 N N . SER A 1 111 ? -32.890 -5.082 37.080 1.00 86.56 111 SER A N 1
ATOM 934 C CA . SER A 1 111 ? -33.616 -6.126 36.345 1.00 86.56 111 SER A CA 1
ATOM 935 C C . SER A 1 111 ? -33.713 -5.882 34.833 1.00 86.56 111 SER A C 1
ATOM 937 O O . SER A 1 111 ? -33.984 -6.820 34.087 1.00 86.56 111 SER A O 1
ATOM 939 N N . GLN A 1 112 ? -33.507 -4.644 34.373 1.00 85.31 112 GLN A N 1
ATOM 940 C CA . GLN A 1 112 ? -33.589 -4.258 32.958 1.00 85.31 112 GLN A CA 1
ATOM 941 C C . GLN A 1 112 ? -32.213 -4.013 32.318 1.00 85.31 112 GLN A C 1
ATOM 943 O O . GLN A 1 112 ? -32.129 -3.807 31.105 1.00 85.31 112 GLN A O 1
ATOM 948 N N . GLN A 1 113 ?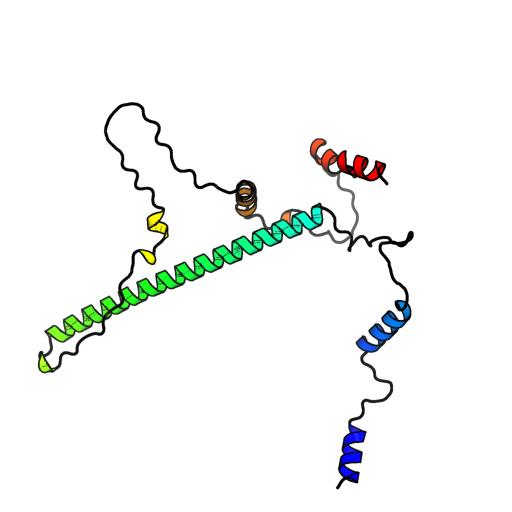 -31.134 -4.064 33.104 1.00 87.75 113 GLN A N 1
ATOM 949 C CA . GLN A 1 113 ? -29.768 -3.877 32.620 1.00 87.75 113 GLN A CA 1
ATOM 950 C C . GLN A 1 113 ? -29.325 -5.079 31.776 1.00 87.75 113 GLN A C 1
ATOM 952 O O . GLN A 1 113 ? -29.541 -6.237 32.141 1.00 87.75 113 GLN A O 1
ATOM 957 N N . ARG A 1 114 ? -28.676 -4.814 30.637 1.00 85.25 114 ARG A N 1
ATOM 958 C CA . ARG A 1 114 ? -28.118 -5.862 29.765 1.00 85.25 114 ARG A CA 1
ATOM 959 C C . ARG A 1 114 ? -26.600 -5.835 29.805 1.00 85.25 114 ARG A C 1
ATOM 961 O O . ARG A 1 114 ? -25.991 -4.774 29.797 1.00 85.25 114 ARG A O 1
ATOM 968 N N . GLN A 1 115 ? -25.981 -7.010 29.808 1.00 80.88 115 GLN A N 1
ATOM 969 C CA . GLN A 1 115 ? -24.524 -7.115 29.803 1.00 80.88 115 GLN A CA 1
ATOM 970 C C . GLN A 1 115 ? -23.953 -6.737 28.431 1.00 80.88 115 GLN A C 1
ATOM 972 O O . GLN A 1 115 ? -24.523 -7.069 27.390 1.00 80.88 115 GLN A O 1
ATOM 977 N N . PHE A 1 116 ? -22.823 -6.032 28.446 1.00 83.00 116 PHE A N 1
ATOM 978 C CA . PHE A 1 116 ? -22.119 -5.604 27.240 1.00 83.00 116 PHE A CA 1
ATOM 979 C C . PHE A 1 116 ? -21.150 -6.711 26.763 1.00 83.00 116 PHE A C 1
ATOM 981 O O . PHE A 1 116 ? -20.521 -7.347 27.612 1.00 83.00 116 PHE A O 1
ATOM 988 N N . PRO A 1 117 ? -20.997 -6.953 25.444 1.00 86.62 117 PRO A N 1
ATOM 989 C CA . PRO A 1 117 ? -20.026 -7.917 24.915 1.00 86.62 117 PRO A CA 1
ATOM 990 C C . PRO A 1 117 ? -18.577 -7.563 25.279 1.00 86.62 117 PRO A C 1
ATOM 992 O O . PRO A 1 117 ? -18.240 -6.396 25.446 1.00 86.62 117 PRO A O 1
ATOM 995 N N . GLU A 1 118 ? -17.678 -8.540 25.364 1.00 87.81 118 GLU A N 1
ATOM 996 C CA . GLU A 1 118 ? -16.273 -8.236 25.655 1.00 87.81 118 GLU A CA 1
ATOM 997 C C . GLU A 1 118 ? -15.628 -7.423 24.514 1.00 87.81 118 GLU A C 1
ATOM 999 O O . GLU A 1 118 ? -15.694 -7.805 23.345 1.00 87.81 118 GLU A O 1
ATOM 1004 N N . ILE A 1 119 ? -15.030 -6.273 24.853 1.00 89.75 119 ILE A N 1
ATOM 1005 C CA . ILE A 1 119 ? -14.336 -5.407 23.888 1.00 89.75 119 ILE A CA 1
ATOM 1006 C C . ILE A 1 119 ? -12.915 -5.948 23.696 1.00 89.75 119 ILE A C 1
ATOM 1008 O O . ILE A 1 119 ? -12.203 -6.106 24.694 1.00 89.75 119 ILE A O 1
ATOM 1012 N N . PRO A 1 120 ? -12.469 -6.182 22.449 1.00 89.38 120 PRO A N 1
ATOM 1013 C CA . PRO A 1 120 ? -11.088 -6.551 22.167 1.00 89.38 120 PRO A CA 1
ATOM 1014 C C . PRO A 1 120 ? -10.100 -5.505 22.691 1.00 89.38 120 PRO A C 1
ATOM 1016 O O . PRO A 1 120 ? -10.337 -4.301 22.589 1.00 89.38 120 PRO A O 1
ATOM 1019 N N . LYS A 1 121 ? -8.970 -5.963 23.232 1.00 88.31 121 LYS A N 1
ATOM 1020 C CA . LYS A 1 121 ? -7.898 -5.088 23.718 1.00 88.31 121 LYS A CA 1
ATOM 1021 C C . LYS A 1 121 ? -6.867 -4.852 22.619 1.00 88.31 121 LYS A C 1
ATOM 1023 O O . LYS A 1 121 ? -6.728 -5.656 21.698 1.00 88.31 121 LYS A O 1
ATOM 1028 N N . VAL A 1 122 ? -6.163 -3.733 22.728 1.00 88.69 122 VAL A N 1
ATOM 1029 C CA . VAL A 1 122 ? -4.991 -3.455 21.898 1.00 88.69 122 VAL A CA 1
ATOM 1030 C C . VAL A 1 122 ? -3.794 -4.161 22.529 1.00 88.69 122 VAL A C 1
ATOM 1032 O O . VAL A 1 122 ? -3.566 -4.018 23.733 1.00 88.69 122 VAL A O 1
ATOM 1035 N N . GLU A 1 123 ? -3.071 -4.950 21.742 1.00 87.38 123 GLU A N 1
ATOM 1036 C CA . GLU A 1 123 ? -1.929 -5.742 22.207 1.00 87.38 123 GLU A CA 1
ATOM 1037 C C . GLU A 1 123 ? -0.610 -5.057 21.831 1.00 87.38 123 GLU A C 1
ATOM 1039 O O . GLU A 1 123 ? -0.554 -4.271 20.888 1.00 87.38 123 GLU A O 1
ATOM 1044 N N . LEU A 1 124 ? 0.475 -5.352 22.555 1.00 83.06 124 LEU A N 1
ATOM 1045 C CA . LEU A 1 124 ? 1.807 -4.817 22.227 1.00 83.06 124 LEU A CA 1
ATOM 1046 C C . LEU A 1 124 ? 2.298 -5.305 20.854 1.00 83.06 124 LEU A C 1
ATOM 1048 O O . LEU A 1 124 ? 3.002 -4.577 20.159 1.00 83.06 124 LEU A O 1
ATOM 1052 N N . ASP A 1 125 ? 1.860 -6.493 20.433 1.00 83.81 125 ASP A N 1
ATOM 1053 C CA . ASP A 1 125 ? 2.135 -7.051 19.105 1.00 83.81 125 ASP A CA 1
ATOM 1054 C C . ASP A 1 125 ? 1.518 -6.221 17.964 1.00 83.81 125 ASP A C 1
ATOM 1056 O O . ASP A 1 125 ? 2.005 -6.284 16.835 1.00 83.81 125 ASP A O 1
ATOM 1060 N N . ASP A 1 126 ? 0.504 -5.388 18.242 1.00 84.06 126 ASP A N 1
ATOM 1061 C CA . ASP A 1 126 ? -0.036 -4.438 17.260 1.00 84.06 126 ASP A CA 1
ATOM 1062 C C . ASP A 1 126 ? 0.948 -3.277 16.963 1.00 84.06 126 ASP A C 1
ATOM 1064 O O . ASP A 1 126 ? 0.773 -2.566 15.968 1.00 84.06 126 ASP A O 1
ATOM 1068 N N . PHE A 1 127 ? 1.980 -3.080 17.801 1.00 86.12 127 PHE A N 1
ATOM 1069 C CA . PHE A 1 127 ? 2.976 -2.000 17.708 1.00 86.12 127 PHE A CA 1
ATOM 1070 C C . PHE A 1 127 ? 4.419 -2.532 17.692 1.00 86.12 127 PHE A C 1
ATOM 1072 O O . PHE A 1 127 ? 5.202 -2.274 18.615 1.00 86.12 127 PHE A O 1
ATOM 1079 N N . PRO A 1 128 ? 4.827 -3.253 16.634 1.00 78.75 128 PRO A N 1
ATOM 1080 C CA . PRO A 1 128 ? 6.175 -3.805 16.543 1.00 78.75 128 PRO A CA 1
ATOM 1081 C C . PRO A 1 128 ? 7.274 -2.730 16.568 1.00 78.75 128 PRO A C 1
ATOM 1083 O O . PRO A 1 128 ? 8.411 -3.037 16.921 1.00 78.75 128 PRO A O 1
ATOM 1086 N N . GLU A 1 129 ? 6.967 -1.476 16.220 1.00 77.44 129 GLU A N 1
ATOM 1087 C CA . GLU A 1 129 ? 7.910 -0.359 16.285 1.00 77.44 129 GLU A CA 1
ATOM 1088 C C . GLU A 1 129 ? 8.392 -0.051 17.708 1.00 77.44 129 GLU A C 1
ATOM 1090 O O . GLU A 1 129 ? 9.549 0.328 17.874 1.00 77.44 129 GLU A O 1
ATOM 1095 N N . GLN A 1 130 ? 7.569 -0.303 18.733 1.00 74.62 130 GLN A N 1
ATOM 1096 C CA . GLN A 1 130 ? 7.951 -0.066 20.131 1.00 74.62 130 GLN A CA 1
ATOM 1097 C C . GLN A 1 130 ? 9.091 -0.987 20.578 1.00 74.62 130 GLN A C 1
ATOM 1099 O O . GLN A 1 130 ? 9.869 -0.642 21.464 1.00 74.62 130 GLN A O 1
ATOM 1104 N N . ASN A 1 131 ? 9.248 -2.143 19.927 1.00 70.00 131 ASN A N 1
ATOM 1105 C CA . ASN A 1 131 ? 10.355 -3.061 20.194 1.00 70.00 131 ASN A CA 1
ATOM 1106 C C . ASN A 1 131 ? 11.696 -2.548 19.644 1.00 70.00 131 ASN A C 1
ATOM 1108 O O . ASN A 1 131 ? 12.751 -3.070 20.007 1.00 70.00 131 ASN A O 1
ATOM 1112 N N . VAL A 1 132 ? 11.668 -1.558 18.748 1.00 66.31 132 VAL A N 1
ATOM 1113 C CA . VAL A 1 132 ? 12.856 -0.964 18.116 1.00 66.31 132 VAL A CA 1
ATOM 1114 C C . VAL A 1 132 ? 13.291 0.318 18.834 1.00 66.31 132 VAL A C 1
ATOM 1116 O O . VAL A 1 132 ? 14.405 0.798 18.611 1.00 66.31 132 VAL A O 1
ATOM 1119 N N . ASP A 1 133 ? 12.451 0.856 19.721 1.00 64.44 133 ASP A N 1
ATOM 1120 C CA . ASP A 1 133 ? 12.776 2.037 20.510 1.00 64.44 133 ASP A CA 1
ATOM 1121 C C . AS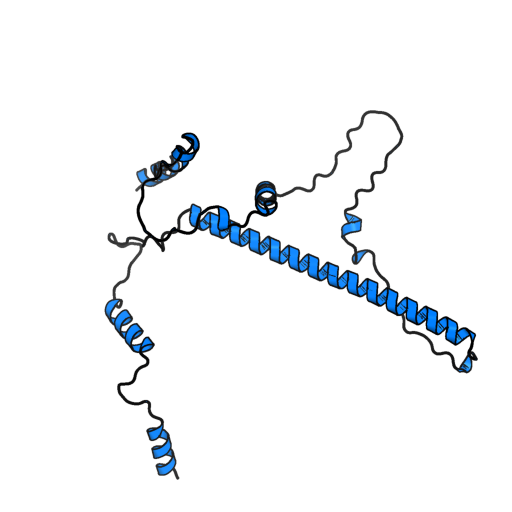P A 1 133 ? 13.948 1.734 21.453 1.00 64.44 133 ASP A C 1
ATOM 1123 O O . ASP A 1 133 ? 13.880 0.927 22.384 1.00 64.44 133 ASP A O 1
ATOM 1127 N N . VAL A 1 134 ? 15.078 2.395 21.198 1.00 61.16 134 VAL A N 1
ATOM 1128 C CA . VAL A 1 134 ? 16.278 2.265 22.023 1.00 61.16 134 VAL A CA 1
ATOM 1129 C C . VAL A 1 134 ? 16.011 2.937 23.365 1.00 61.16 134 VAL A C 1
ATOM 1131 O O . VAL A 1 134 ? 16.070 4.160 23.491 1.00 61.16 134 VAL A O 1
ATOM 1134 N N . VAL A 1 135 ? 15.768 2.137 24.403 1.00 60.91 135 VAL A N 1
ATOM 1135 C CA . VAL A 1 135 ? 15.741 2.632 25.783 1.00 60.91 135 VAL A CA 1
ATOM 1136 C C . VAL A 1 135 ? 17.168 3.004 26.186 1.00 60.91 135 VAL A C 1
ATOM 1138 O O . VAL A 1 135 ? 17.946 2.168 26.653 1.00 60.91 135 VAL A O 1
ATOM 1141 N N . VAL A 1 136 ? 17.534 4.274 25.999 1.00 58.38 136 VAL A N 1
ATOM 1142 C CA . VAL A 1 136 ? 18.809 4.823 26.471 1.00 58.38 136 VAL A CA 1
ATOM 1143 C C . VAL A 1 136 ? 18.770 4.885 27.998 1.00 58.38 136 VAL A C 1
ATOM 1145 O O . VAL A 1 136 ? 18.348 5.870 28.600 1.00 58.38 136 VAL A O 1
ATOM 1148 N N . LYS A 1 137 ? 19.213 3.811 28.655 1.00 53.19 137 LYS A N 1
ATOM 1149 C CA . LYS A 1 137 ? 19.493 3.835 30.092 1.00 53.19 137 LYS A CA 1
ATOM 1150 C C . LYS A 1 137 ? 20.793 4.605 30.303 1.00 53.19 137 LYS A C 1
ATOM 1152 O O . LYS A 1 137 ? 21.879 4.041 30.209 1.00 53.19 137 LYS A O 1
ATOM 1157 N N . MET A 1 138 ? 20.676 5.903 30.570 1.00 46.03 138 MET A N 1
ATOM 1158 C CA . MET A 1 138 ? 21.798 6.730 31.010 1.00 46.03 138 MET A CA 1
ATOM 1159 C C . MET A 1 138 ? 22.235 6.245 32.399 1.00 46.03 138 MET A C 1
ATOM 1161 O O . MET A 1 138 ? 21.686 6.670 33.414 1.00 46.03 138 MET A O 1
ATOM 1165 N N . SER A 1 139 ? 23.195 5.318 32.467 1.00 52.34 139 SER A N 1
ATOM 1166 C CA . SER A 1 139 ? 23.837 4.968 33.733 1.00 52.34 139 SER A CA 1
ATOM 1167 C C . SER A 1 139 ? 24.699 6.148 34.170 1.00 52.34 139 SER A C 1
ATOM 1169 O O . SER A 1 139 ? 25.756 6.409 33.591 1.00 52.34 139 SER A O 1
ATOM 1171 N N . GLN A 1 140 ? 24.250 6.880 35.185 1.00 53.00 140 GLN A N 1
ATOM 1172 C CA . GLN A 1 140 ? 25.092 7.849 35.871 1.00 53.00 140 GLN A CA 1
ATOM 1173 C C . GLN A 1 140 ? 26.165 7.100 36.674 1.00 53.00 140 GLN A C 1
ATOM 1175 O O . GLN A 1 140 ? 25.971 6.833 37.850 1.00 53.00 140 GLN A O 1
ATOM 1180 N N . SER A 1 141 ? 27.294 6.755 36.049 1.00 45.53 141 SER A N 1
ATOM 1181 C CA . SER A 1 141 ? 28.603 6.734 36.717 1.00 45.53 141 SER A CA 1
ATOM 1182 C C . SER A 1 141 ? 29.735 6.491 35.717 1.00 45.53 141 SER A C 1
ATOM 1184 O O . SER A 1 141 ? 29.838 5.426 35.118 1.00 45.53 141 SER A O 1
ATOM 1186 N N . GLN A 1 142 ? 30.554 7.529 35.560 1.00 52.81 142 GLN A N 1
ATOM 1187 C CA . GLN A 1 142 ? 32.020 7.544 35.568 1.00 52.81 142 GLN A CA 1
ATOM 1188 C C . GLN A 1 142 ? 32.773 6.282 35.089 1.00 52.81 142 GLN A C 1
ATOM 1190 O O . GLN A 1 142 ? 32.620 5.189 35.620 1.00 52.81 142 GLN A O 1
ATOM 1195 N N . THR A 1 143 ? 33.724 6.533 34.182 1.00 44.34 143 THR A N 1
ATOM 1196 C CA . THR A 1 143 ? 34.742 5.638 33.593 1.00 44.34 143 THR A CA 1
ATOM 1197 C C . THR A 1 143 ? 34.351 4.920 32.289 1.00 44.34 143 THR A C 1
ATOM 1199 O O . THR A 1 143 ? 33.914 3.779 32.244 1.00 44.34 143 THR A O 1
ATOM 1202 N N . GLY A 1 144 ? 34.573 5.625 31.174 1.00 51.16 144 GLY A N 1
ATOM 1203 C CA . GLY A 1 144 ? 35.404 5.129 30.069 1.00 51.16 144 GLY A CA 1
ATOM 1204 C C . GLY A 1 144 ? 35.052 3.812 29.370 1.00 51.16 144 GLY A C 1
ATOM 1205 O O . GLY A 1 144 ? 35.967 3.176 28.853 1.00 51.16 144 GLY A O 1
ATOM 1206 N N . ARG A 1 145 ? 33.786 3.388 29.300 1.00 42.81 145 ARG A N 1
ATOM 1207 C CA . ARG A 1 145 ? 33.400 2.234 28.471 1.00 42.81 145 ARG A CA 1
ATOM 1208 C C . ARG A 1 145 ? 32.580 2.677 27.262 1.00 42.81 145 ARG A C 1
ATOM 1210 O O . ARG A 1 145 ? 31.459 3.154 27.411 1.00 42.81 145 ARG A O 1
ATOM 1217 N N . LEU A 1 146 ? 33.158 2.520 26.066 1.00 37.75 146 LEU A N 1
ATOM 1218 C CA . LEU A 1 146 ? 32.443 2.686 24.799 1.00 37.75 146 LEU A CA 1
ATOM 1219 C C . LEU A 1 146 ? 31.250 1.722 24.768 1.00 37.75 146 LEU A C 1
ATOM 1221 O O . LEU A 1 146 ? 31.423 0.508 24.868 1.00 37.75 146 LEU A O 1
ATOM 1225 N N . ILE A 1 147 ? 30.049 2.272 24.614 1.00 45.69 147 ILE A N 1
ATOM 1226 C CA . ILE A 1 147 ? 28.828 1.504 24.380 1.00 45.69 147 ILE A CA 1
ATOM 1227 C C . ILE A 1 147 ? 28.808 1.133 22.895 1.00 45.69 147 ILE A C 1
ATOM 1229 O O . ILE A 1 147 ? 28.720 2.005 22.031 1.00 45.69 147 ILE A O 1
ATOM 1233 N N . THR A 1 148 ? 28.911 -0.158 22.584 1.00 40.66 148 THR A N 1
ATOM 1234 C CA . THR A 1 148 ? 28.729 -0.661 21.218 1.00 40.66 148 THR A CA 1
ATOM 1235 C C . THR A 1 148 ? 27.239 -0.665 20.891 1.00 40.66 148 THR A C 1
ATOM 1237 O O . THR A 1 148 ? 26.484 -1.489 21.401 1.00 40.66 148 THR A O 1
ATOM 1240 N N . ILE A 1 149 ? 26.815 0.269 20.043 1.00 45.22 149 ILE A N 1
ATOM 1241 C CA . ILE A 1 149 ? 25.467 0.286 19.469 1.00 45.22 149 ILE A CA 1
ATOM 1242 C C . ILE A 1 149 ? 25.397 -0.855 18.440 1.00 45.22 149 ILE A C 1
ATOM 1244 O O . ILE A 1 149 ? 26.282 -0.928 17.580 1.00 45.22 149 ILE A O 1
ATOM 1248 N N . PRO A 1 150 ? 24.392 -1.748 18.478 1.00 41.53 150 PRO A N 1
ATOM 1249 C CA . PRO A 1 150 ? 24.196 -2.712 17.409 1.00 41.53 150 PRO A CA 1
ATOM 1250 C C . PRO A 1 150 ? 23.749 -1.954 16.156 1.00 41.53 150 PRO A C 1
ATOM 1252 O O . PRO A 1 150 ? 22.589 -1.578 16.005 1.00 41.53 150 PRO A O 1
ATOM 1255 N N . THR A 1 151 ? 24.692 -1.693 15.254 1.00 46.16 151 THR A N 1
ATOM 1256 C CA . THR A 1 151 ? 24.393 -1.178 13.919 1.00 46.16 151 THR A CA 1
ATOM 1257 C C . THR A 1 151 ? 23.493 -2.185 13.214 1.00 46.16 151 THR A C 1
ATOM 1259 O O . THR A 1 151 ? 23.932 -3.293 12.896 1.00 46.16 151 THR A O 1
ATOM 1262 N N . VAL A 1 152 ? 22.239 -1.806 12.948 1.00 47.72 152 VAL A N 1
ATOM 1263 C CA . VAL A 1 152 ? 21.369 -2.539 12.023 1.00 47.72 152 VAL A CA 1
ATOM 1264 C C . VAL A 1 152 ? 22.124 -2.621 10.700 1.00 47.72 152 VAL A C 1
ATOM 1266 O O . VAL A 1 152 ? 22.392 -1.596 10.072 1.00 47.72 152 VAL A O 1
ATOM 1269 N N . GLN A 1 153 ? 22.552 -3.825 10.315 1.00 46.50 153 GLN A N 1
ATOM 1270 C CA . GLN A 1 153 ? 23.325 -4.016 9.094 1.00 46.50 153 GLN A CA 1
ATOM 1271 C C . GLN A 1 153 ? 22.446 -3.695 7.885 1.00 46.50 153 GLN A C 1
ATOM 1273 O O . GLN A 1 153 ? 21.694 -4.534 7.394 1.00 46.50 153 GLN A O 1
ATOM 1278 N N . CYS A 1 154 ? 22.559 -2.463 7.398 1.00 46.22 154 CYS A N 1
ATOM 1279 C CA . CYS A 1 154 ? 22.096 -2.092 6.075 1.00 46.22 154 CYS A CA 1
ATOM 1280 C C . CYS A 1 154 ? 22.917 -2.918 5.078 1.00 46.22 154 CYS A C 1
ATOM 1282 O O . CYS A 1 154 ? 24.154 -2.873 5.107 1.00 46.22 154 CYS A O 1
ATOM 1284 N N . ARG A 1 155 ? 22.267 -3.729 4.234 1.00 54.28 155 ARG A N 1
ATOM 1285 C CA . ARG A 1 155 ? 23.002 -4.501 3.225 1.00 54.28 155 ARG A CA 1
ATOM 1286 C C . ARG A 1 155 ? 23.712 -3.485 2.329 1.00 54.28 155 ARG A C 1
ATOM 1288 O O . ARG A 1 155 ? 23.128 -2.468 1.975 1.00 54.28 155 ARG A O 1
ATOM 1295 N N . LYS A 1 156 ? 24.975 -3.730 1.958 1.00 52.81 156 LYS A N 1
ATOM 1296 C CA . LYS A 1 156 ? 25.845 -2.757 1.252 1.00 52.81 156 LYS A CA 1
ATOM 1297 C C . LYS A 1 156 ? 25.263 -2.166 -0.057 1.00 52.81 156 LYS A C 1
ATOM 1299 O O . LYS A 1 156 ? 25.856 -1.245 -0.601 1.00 52.81 156 LYS A O 1
ATOM 1304 N N . GLY A 1 157 ? 24.130 -2.665 -0.558 1.00 54.66 157 GLY A N 1
ATOM 1305 C CA . GLY A 1 157 ? 23.404 -2.120 -1.711 1.00 54.66 157 GLY A CA 1
ATOM 1306 C C . GLY A 1 157 ? 22.390 -1.008 -1.400 1.00 54.66 157 GLY A C 1
ATOM 1307 O O . GLY A 1 157 ? 21.967 -0.331 -2.332 1.00 54.66 157 GLY A O 1
ATOM 1308 N N . ASP A 1 158 ? 22.038 -0.788 -0.131 1.00 53.81 158 ASP A N 1
ATOM 1309 C CA . ASP A 1 158 ? 20.890 0.048 0.260 1.00 53.81 158 ASP A CA 1
ATOM 1310 C C . ASP A 1 158 ? 21.265 1.535 0.462 1.00 53.81 158 ASP A C 1
ATOM 1312 O O . ASP A 1 158 ? 20.399 2.407 0.488 1.00 53.81 158 ASP A O 1
ATOM 1316 N N . ALA A 1 159 ? 22.558 1.862 0.595 1.00 54.81 159 ALA A N 1
ATOM 1317 C CA . ALA A 1 159 ? 23.019 3.243 0.798 1.00 54.81 159 ALA A CA 1
ATOM 1318 C C . ALA A 1 159 ? 22.846 4.106 -0.467 1.00 54.81 159 ALA A C 1
ATOM 1320 O O . ALA A 1 159 ? 22.291 5.199 -0.401 1.00 54.81 159 ALA A O 1
ATOM 1321 N N . LEU A 1 160 ? 23.237 3.563 -1.625 1.00 51.28 160 LEU A N 1
ATOM 1322 C CA . LEU A 1 160 ? 23.049 4.184 -2.943 1.00 51.28 160 LEU A CA 1
ATOM 1323 C C . LEU A 1 160 ? 21.556 4.280 -3.305 1.00 51.28 160 LEU A C 1
ATOM 1325 O O . LEU A 1 160 ? 21.106 5.255 -3.898 1.00 51.28 160 LEU A O 1
ATOM 1329 N N . GLU A 1 161 ? 20.768 3.283 -2.898 1.00 54.50 161 GLU A N 1
ATOM 1330 C CA . GLU A 1 161 ? 19.311 3.262 -3.056 1.00 54.50 161 GLU A CA 1
ATOM 1331 C C . GLU A 1 161 ? 18.633 4.370 -2.241 1.00 54.50 161 GLU A C 1
ATOM 1333 O O . GLU A 1 161 ? 17.775 5.083 -2.762 1.00 54.50 161 GLU A O 1
ATOM 1338 N N . LYS A 1 162 ? 19.064 4.577 -0.992 1.00 57.62 162 LYS A N 1
ATOM 1339 C CA . LYS A 1 162 ? 18.568 5.655 -0.132 1.00 57.62 162 LYS A CA 1
ATOM 1340 C C . LYS A 1 162 ? 18.861 7.036 -0.726 1.00 57.62 162 LYS A C 1
ATOM 1342 O O . LYS A 1 162 ? 17.989 7.897 -0.692 1.00 57.62 162 LYS A O 1
ATOM 1347 N N . GLU A 1 163 ? 20.038 7.239 -1.312 1.00 58.94 163 GLU A N 1
ATOM 1348 C CA . GLU A 1 163 ? 20.382 8.502 -1.978 1.00 58.94 163 GLU A CA 1
ATOM 1349 C C . GLU A 1 163 ? 19.547 8.752 -3.239 1.00 58.94 163 GLU A C 1
ATOM 1351 O O . GLU A 1 163 ? 19.054 9.862 -3.431 1.00 58.94 163 GLU A O 1
ATOM 1356 N N . VAL A 1 164 ? 19.315 7.729 -4.070 1.00 58.41 164 VAL A N 1
ATOM 1357 C CA . VAL A 1 164 ? 18.518 7.872 -5.300 1.00 58.41 164 VAL A CA 1
ATOM 1358 C C . VAL A 1 164 ? 17.032 8.103 -4.989 1.00 58.41 164 VAL A C 1
ATOM 1360 O O . VAL A 1 164 ? 16.415 8.979 -5.595 1.00 58.41 164 VAL A O 1
ATOM 1363 N N . LEU A 1 165 ? 16.452 7.375 -4.028 1.00 52.91 165 LEU A N 1
ATOM 1364 C CA . LEU A 1 165 ? 15.023 7.467 -3.687 1.00 52.91 165 LEU A CA 1
ATOM 1365 C C . LEU A 1 165 ? 14.646 8.739 -2.913 1.00 52.91 165 LEU A C 1
ATOM 1367 O O . LEU A 1 165 ? 13.519 9.207 -3.038 1.00 52.91 165 LEU A O 1
ATOM 1371 N N . LEU A 1 166 ? 15.566 9.320 -2.134 1.00 55.31 166 LEU A N 1
ATOM 1372 C CA . LEU A 1 166 ? 15.321 10.581 -1.417 1.00 55.31 166 LEU A CA 1
ATOM 1373 C C . LEU A 1 166 ? 15.345 11.808 -2.337 1.00 55.31 166 LEU A C 1
ATOM 1375 O O . LEU A 1 166 ? 14.936 12.900 -1.934 1.00 55.31 166 LEU A O 1
ATOM 1379 N N . THR A 1 167 ? 15.803 11.657 -3.581 1.00 49.41 167 THR A N 1
ATOM 1380 C CA . THR A 1 167 ? 15.677 12.725 -4.568 1.00 49.41 167 THR A CA 1
ATOM 1381 C C . THR A 1 167 ? 14.263 12.719 -5.149 1.00 49.41 167 THR A C 1
ATOM 1383 O O . THR A 1 167 ? 13.950 11.955 -6.053 1.00 49.41 167 THR A O 1
ATOM 1386 N N . ASN A 1 168 ? 13.403 13.631 -4.681 1.00 48.09 168 ASN A N 1
ATOM 1387 C CA . ASN A 1 168 ? 12.063 13.900 -5.240 1.00 48.09 168 ASN A CA 1
ATOM 1388 C C . ASN A 1 168 ? 12.101 14.499 -6.668 1.00 48.09 168 ASN A C 1
ATOM 1390 O O . ASN A 1 168 ? 11.209 15.249 -7.069 1.00 48.09 168 ASN A O 1
ATOM 1394 N N . LYS A 1 169 ? 13.155 14.236 -7.444 1.00 46.31 169 LYS A N 1
ATOM 1395 C CA . LYS A 1 169 ? 13.272 14.713 -8.819 1.00 46.31 169 LYS A CA 1
ATOM 1396 C C . LYS A 1 169 ? 12.496 13.744 -9.713 1.00 46.31 169 LYS A C 1
ATOM 1398 O O . LYS A 1 169 ? 12.798 12.551 -9.696 1.00 46.31 169 LYS A O 1
ATOM 1403 N N . PRO A 1 170 ? 11.511 14.208 -10.503 1.00 40.69 170 PRO A N 1
ATOM 1404 C CA . PRO A 1 170 ? 10.848 13.331 -11.453 1.00 40.69 170 PRO A CA 1
ATOM 1405 C C . PRO A 1 170 ? 11.905 12.758 -12.403 1.00 40.69 170 PRO A C 1
ATOM 1407 O O . PRO A 1 170 ? 12.705 13.503 -12.969 1.00 40.69 170 PRO A O 1
ATOM 1410 N N . THR A 1 171 ? 11.897 11.437 -12.608 1.00 46.16 171 THR A N 1
ATOM 1411 C CA . THR A 1 171 ? 12.817 10.714 -13.513 1.00 46.16 171 THR A CA 1
ATOM 1412 C C . THR A 1 171 ? 12.840 11.295 -14.940 1.00 46.16 171 THR A C 1
ATOM 1414 O O . THR A 1 171 ? 13.767 11.049 -15.707 1.00 46.16 171 THR A O 1
ATOM 1417 N N . THR A 1 172 ? 11.856 12.132 -15.277 1.00 42.84 172 THR A N 1
ATOM 1418 C CA . THR A 1 172 ? 11.749 12.945 -16.493 1.00 42.84 172 THR A CA 1
ATOM 1419 C C . THR A 1 172 ? 12.868 13.983 -16.680 1.00 42.84 172 THR A C 1
ATOM 1421 O O . THR A 1 172 ? 13.076 14.417 -17.804 1.00 42.84 172 THR A O 1
ATOM 1424 N N . THR A 1 173 ? 13.637 14.387 -15.660 1.00 43.88 173 THR A N 1
ATOM 1425 C CA . THR A 1 173 ? 14.673 15.435 -15.839 1.00 43.88 173 THR A CA 1
ATOM 1426 C C . THR A 1 173 ? 16.048 14.930 -16.286 1.00 43.88 173 THR A C 1
ATOM 1428 O O . THR A 1 173 ? 16.961 15.741 -16.408 1.00 43.88 173 THR A O 1
ATOM 1431 N N . LEU A 1 174 ? 16.235 13.626 -16.531 1.00 43.16 174 LEU A N 1
ATOM 1432 C CA . LEU A 1 174 ? 17.500 13.113 -17.088 1.00 43.16 174 LEU A CA 1
ATOM 1433 C C . LEU A 1 174 ? 17.574 13.191 -18.621 1.00 43.16 174 LEU A C 1
ATOM 1435 O O . LEU A 1 174 ? 18.661 13.054 -19.172 1.00 43.16 174 LEU A O 1
ATOM 1439 N N . TYR A 1 175 ? 16.458 13.461 -19.304 1.00 41.41 175 TYR A N 1
ATOM 1440 C CA . TYR A 1 175 ? 16.437 13.750 -20.739 1.00 41.41 175 TYR A CA 1
ATOM 1441 C C . TYR A 1 175 ? 15.360 14.802 -21.035 1.00 41.41 175 TYR A C 1
ATOM 1443 O O . TYR A 1 175 ? 14.202 14.576 -20.680 1.00 41.41 175 TYR A O 1
ATOM 1451 N N . PRO A 1 176 ? 15.683 15.940 -21.677 1.00 42.03 176 PRO A N 1
ATOM 1452 C CA . PRO A 1 176 ? 14.644 16.833 -22.176 1.00 42.03 176 PRO A CA 1
ATOM 1453 C C . PRO A 1 176 ? 13.802 16.098 -23.238 1.00 42.03 176 PRO A C 1
ATOM 1455 O O . PRO A 1 176 ? 14.349 15.261 -23.966 1.00 42.03 176 PRO A O 1
ATOM 1458 N N . PRO A 1 177 ? 12.488 16.377 -23.362 1.00 50.34 177 PRO A N 1
ATOM 1459 C CA . PRO A 1 177 ? 11.719 15.879 -24.499 1.00 50.34 177 PRO A CA 1
ATOM 1460 C C . PRO A 1 177 ? 12.357 16.400 -25.798 1.00 50.34 177 PRO A C 1
ATOM 1462 O O . PRO A 1 177 ? 12.843 17.537 -25.811 1.00 50.34 177 PRO A O 1
ATOM 1465 N N . PRO A 1 178 ? 12.390 15.605 -26.885 1.00 43.28 178 PRO A N 1
ATOM 1466 C CA . PRO A 1 178 ? 12.962 16.073 -28.139 1.00 43.28 178 PRO A CA 1
ATOM 1467 C C . PRO A 1 178 ? 12.190 17.318 -28.610 1.00 43.28 178 PRO A C 1
ATOM 1469 O O . PRO A 1 178 ? 10.955 17.288 -28.636 1.00 43.28 178 PRO A O 1
ATOM 1472 N N . PRO A 1 179 ? 12.870 18.427 -28.951 1.00 47.22 179 PRO A N 1
ATOM 1473 C CA . PRO A 1 179 ? 12.187 19.593 -29.484 1.00 47.22 179 PRO A CA 1
ATOM 1474 C C . PRO A 1 179 ? 11.676 19.283 -30.899 1.00 47.22 179 PRO A C 1
ATOM 1476 O O . PRO A 1 179 ? 12.333 18.538 -31.630 1.00 47.22 179 PRO A O 1
ATOM 1479 N N . PRO A 1 180 ? 10.531 19.851 -31.320 1.00 44.88 180 PRO A N 1
ATOM 1480 C CA . PRO A 1 180 ? 10.087 19.724 -32.701 1.00 44.88 180 PRO A CA 1
ATOM 1481 C C . PRO A 1 180 ? 11.132 20.359 -33.625 1.00 44.88 180 PRO A C 1
ATOM 1483 O O . PRO A 1 180 ? 11.550 21.501 -33.419 1.00 44.88 180 PRO A O 1
ATOM 1486 N N . GLU A 1 181 ? 11.570 19.597 -34.626 1.00 50.69 181 GLU A N 1
ATOM 1487 C CA . GLU A 1 181 ? 12.630 19.970 -35.560 1.00 50.69 181 GLU A CA 1
ATOM 1488 C C . GLU A 1 181 ? 12.332 21.296 -36.263 1.00 50.69 181 GLU A C 1
ATOM 1490 O O . GLU A 1 181 ? 11.551 21.331 -37.212 1.00 50.69 181 GLU A O 1
ATOM 1495 N N . LYS A 1 182 ? 12.999 22.379 -35.844 1.00 38.47 182 LYS A N 1
ATOM 1496 C CA . LYS A 1 182 ? 13.308 23.542 -36.690 1.00 38.47 182 LYS A CA 1
ATOM 1497 C C . LYS A 1 182 ? 14.669 24.097 -36.286 1.00 38.47 182 LYS A C 1
ATOM 1499 O O . LYS A 1 182 ? 14.865 24.554 -35.163 1.00 38.47 182 LYS A O 1
ATOM 1504 N N . GLY A 1 183 ? 15.623 23.995 -37.208 1.00 50.88 183 GLY A N 1
ATOM 1505 C CA . GLY A 1 183 ? 17.033 24.267 -36.962 1.00 50.88 183 GLY A CA 1
ATOM 1506 C C . GLY A 1 183 ? 17.325 25.697 -36.511 1.00 50.88 183 GLY A C 1
ATOM 1507 O O . GLY A 1 183 ? 16.762 26.652 -37.046 1.00 50.88 183 GLY A O 1
ATOM 1508 N N . LYS A 1 184 ? 18.254 25.815 -35.555 1.00 37.78 184 LYS A N 1
ATOM 1509 C CA . LYS A 1 184 ? 19.201 26.928 -35.373 1.00 37.78 184 LYS A CA 1
ATOM 1510 C C . LYS A 1 184 ? 20.285 26.512 -34.369 1.00 37.78 184 LYS A C 1
ATOM 1512 O O . LYS A 1 184 ? 19.994 25.946 -33.318 1.00 37.78 184 LYS A O 1
ATOM 1517 N N . GLN A 1 185 ? 21.542 26.761 -34.734 1.00 40.25 185 GLN A N 1
ATOM 1518 C CA . GLN A 1 185 ? 22.732 26.393 -33.964 1.00 40.25 185 GLN A CA 1
ATOM 1519 C C . GLN A 1 185 ? 22.785 27.171 -32.644 1.00 40.25 185 GLN A C 1
ATOM 1521 O O . GLN A 1 185 ? 22.748 28.399 -32.647 1.00 40.25 185 GLN A O 1
ATOM 1526 N N . THR A 1 186 ? 22.923 26.460 -31.525 1.00 34.09 186 THR A N 1
ATOM 1527 C CA . THR A 1 186 ? 23.202 27.063 -30.215 1.00 34.09 186 THR A CA 1
ATOM 1528 C C . THR A 1 186 ? 24.470 26.424 -29.659 1.00 34.09 186 THR A C 1
ATOM 1530 O O . THR A 1 186 ? 24.601 25.201 -29.679 1.00 34.09 186 THR A O 1
ATOM 1533 N N . LYS A 1 187 ? 25.427 27.241 -29.201 1.00 41.62 187 LYS A N 1
ATOM 1534 C CA . LYS A 1 187 ? 26.687 26.766 -28.609 1.00 41.62 187 LYS A CA 1
ATOM 1535 C C . LYS A 1 187 ? 26.394 25.987 -27.323 1.00 41.62 187 LYS A C 1
ATOM 1537 O O . LYS A 1 187 ? 25.944 26.565 -26.337 1.00 41.62 187 LYS A O 1
ATOM 1542 N N . VAL A 1 188 ? 26.659 24.684 -27.355 1.00 38.97 188 VAL A N 1
ATOM 1543 C CA . VAL A 1 188 ? 26.584 23.781 -26.202 1.00 38.97 188 VAL A CA 1
A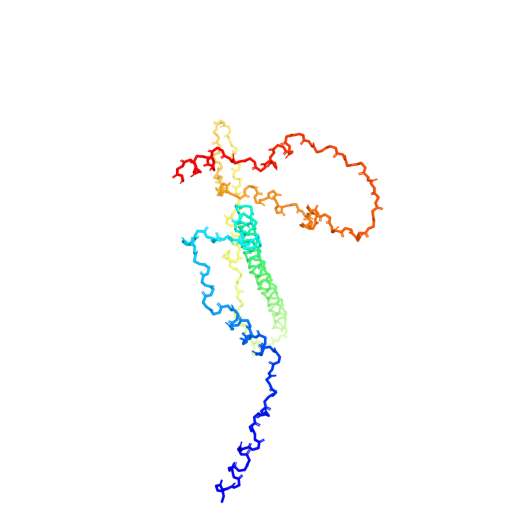TOM 1544 C C . VAL A 1 188 ? 27.807 24.029 -25.314 1.00 38.97 188 VAL A C 1
ATOM 1546 O O . VAL A 1 188 ? 28.924 24.150 -25.817 1.00 38.97 188 VAL A O 1
ATOM 1549 N N . ARG A 1 189 ? 27.604 24.162 -23.997 1.00 48.72 189 ARG A N 1
ATOM 1550 C CA . ARG A 1 189 ? 28.706 24.230 -23.023 1.00 48.72 189 ARG A CA 1
ATOM 1551 C C . ARG A 1 189 ? 29.490 22.918 -23.058 1.00 48.72 189 ARG A C 1
ATOM 1553 O O . ARG A 1 189 ? 28.882 21.854 -23.105 1.00 48.72 189 ARG A O 1
ATOM 1560 N N . ALA A 1 190 ? 30.818 23.017 -23.037 1.00 48.69 190 ALA A N 1
ATOM 1561 C CA . ALA A 1 190 ? 31.699 21.858 -22.996 1.00 48.69 190 ALA A CA 1
ATOM 1562 C C . ALA A 1 190 ? 31.357 20.985 -21.781 1.00 48.69 190 ALA A C 1
ATOM 1564 O O . ALA A 1 190 ? 31.289 21.483 -20.658 1.00 48.69 190 ALA A O 1
ATOM 1565 N N . VAL A 1 191 ? 31.088 19.708 -22.048 1.00 50.38 191 VAL A N 1
ATOM 1566 C CA . VAL A 1 191 ? 30.936 18.657 -21.040 1.00 50.38 191 VAL A CA 1
ATOM 1567 C C . VAL A 1 191 ? 32.283 18.484 -20.343 1.00 50.38 191 VAL A C 1
ATOM 1569 O O . VAL A 1 191 ? 33.318 18.530 -21.012 1.00 50.38 191 VAL A O 1
ATOM 1572 N N . ASP A 1 192 ? 32.272 18.301 -19.022 1.00 49.50 192 ASP A N 1
ATOM 1573 C CA . ASP A 1 192 ? 33.487 18.056 -18.249 1.00 49.50 192 ASP A CA 1
ATOM 1574 C C . ASP A 1 192 ? 34.274 16.884 -18.870 1.00 49.50 192 ASP A C 1
ATOM 1576 O O . ASP A 1 192 ? 33.689 15.827 -19.140 1.00 49.50 192 ASP A O 1
ATOM 1580 N N . PRO A 1 193 ? 35.585 17.041 -19.126 1.00 55.00 193 PRO A N 1
ATOM 1581 C CA . PRO A 1 193 ? 36.367 16.065 -19.885 1.00 55.00 193 PRO A CA 1
ATOM 1582 C C . PRO A 1 193 ? 36.414 14.681 -19.217 1.00 55.00 193 PRO A C 1
ATOM 1584 O O . PRO A 1 193 ? 36.490 13.673 -19.914 1.00 55.00 193 PRO A O 1
ATOM 1587 N N . GLU A 1 194 ? 36.280 14.611 -17.889 1.00 53.81 194 GLU A N 1
ATOM 1588 C CA . GLU A 1 194 ? 36.191 13.347 -17.141 1.00 53.81 194 GLU A CA 1
ATOM 1589 C C . GLU A 1 194 ? 34.868 12.599 -17.373 1.00 53.81 194 GLU A C 1
ATOM 1591 O O . GLU A 1 194 ? 34.846 11.372 -17.396 1.00 53.81 194 GLU A O 1
ATOM 1596 N N . ILE A 1 195 ? 33.765 13.318 -17.601 1.00 47.06 195 ILE A N 1
ATOM 1597 C CA . ILE A 1 195 ? 32.443 12.724 -17.857 1.00 47.06 195 ILE A CA 1
ATOM 1598 C C . ILE A 1 195 ? 32.347 12.271 -19.318 1.00 47.06 195 ILE A C 1
ATOM 1600 O O . ILE A 1 195 ? 31.797 11.208 -19.605 1.00 47.06 195 ILE A O 1
ATOM 1604 N N . ALA A 1 196 ? 32.931 13.039 -20.243 1.00 51.31 196 ALA A N 1
ATOM 1605 C CA . ALA A 1 196 ? 33.037 12.654 -21.649 1.00 51.31 196 ALA A CA 1
ATOM 1606 C C . ALA A 1 196 ? 33.907 11.396 -21.840 1.00 51.31 196 ALA A C 1
ATOM 1608 O O . ALA A 1 196 ? 33.573 10.546 -22.661 1.00 51.31 196 ALA A O 1
ATOM 1609 N N . ALA A 1 197 ? 34.962 11.229 -21.034 1.00 54.22 197 ALA A N 1
ATOM 1610 C CA . ALA A 1 197 ? 35.834 10.055 -21.079 1.00 54.22 197 ALA A CA 1
ATOM 1611 C C . ALA A 1 197 ? 35.132 8.738 -20.685 1.00 54.22 197 ALA A C 1
ATOM 1613 O O . ALA A 1 197 ? 35.529 7.675 -21.156 1.00 54.22 197 ALA A O 1
ATOM 1614 N N . LEU A 1 198 ? 34.068 8.796 -19.873 1.00 49.06 198 LEU A N 1
ATOM 1615 C CA . LEU A 1 198 ? 33.255 7.631 -19.483 1.00 49.06 198 LEU A CA 1
ATOM 1616 C C . LEU A 1 198 ? 32.220 7.217 -20.547 1.00 49.06 198 LEU A C 1
ATOM 1618 O O . LEU A 1 198 ? 31.542 6.205 -20.381 1.00 49.06 198 LEU A O 1
ATOM 1622 N N . CYS A 1 199 ? 32.069 8.008 -21.611 1.00 43.81 199 CYS A N 1
ATOM 1623 C CA . CYS A 1 199 ? 31.159 7.767 -22.735 1.00 43.81 199 CYS A CA 1
ATOM 1624 C C . CYS A 1 199 ? 31.897 7.398 -24.029 1.00 43.81 199 CYS A C 1
ATOM 1626 O O . CYS A 1 199 ? 31.289 7.399 -25.098 1.00 43.81 199 CYS A O 1
ATOM 1628 N N . ASN A 1 200 ? 33.193 7.102 -23.952 1.00 49.12 200 ASN A N 1
ATOM 1629 C CA . ASN A 1 200 ? 33.911 6.565 -25.095 1.00 49.12 200 ASN A CA 1
ATOM 1630 C C . ASN A 1 200 ? 33.506 5.097 -25.276 1.00 49.12 200 ASN A C 1
ATOM 1632 O O . ASN A 1 200 ? 33.612 4.312 -24.337 1.00 49.12 200 ASN A O 1
ATOM 1636 N N . ASP A 1 201 ? 33.069 4.740 -26.486 1.00 55.69 201 ASP A N 1
ATOM 1637 C CA . ASP A 1 201 ? 32.771 3.371 -26.942 1.00 55.69 201 ASP A CA 1
ATOM 1638 C C . ASP A 1 201 ? 34.036 2.476 -27.021 1.00 55.69 201 ASP A C 1
ATOM 1640 O O . ASP A 1 201 ? 34.103 1.546 -27.824 1.00 55.69 201 ASP A O 1
ATOM 1644 N N . GLU A 1 202 ? 35.063 2.777 -26.225 1.00 60.38 202 GLU A N 1
ATOM 1645 C CA . GLU A 1 202 ? 36.270 1.968 -26.110 1.00 60.38 202 GLU A CA 1
ATOM 1646 C C . GLU A 1 202 ? 35.966 0.761 -25.226 1.00 60.38 202 GLU A C 1
ATOM 1648 O O . GLU A 1 202 ? 35.416 0.897 -24.128 1.00 60.38 202 GLU A O 1
ATOM 1653 N N . ASP A 1 203 ? 36.326 -0.423 -25.720 1.00 59.12 203 ASP A N 1
ATOM 1654 C CA . ASP A 1 203 ? 36.159 -1.670 -24.984 1.00 59.12 203 ASP A CA 1
ATOM 1655 C C . ASP A 1 203 ? 36.836 -1.535 -23.610 1.00 59.12 203 ASP A C 1
ATOM 1657 O O . ASP A 1 203 ? 38.009 -1.159 -23.497 1.00 59.12 203 ASP A O 1
ATOM 1661 N N . THR A 1 204 ? 36.118 -1.880 -22.541 1.00 70.69 204 THR A N 1
ATOM 1662 C CA . THR A 1 204 ? 36.758 -2.017 -21.229 1.00 70.69 204 THR A CA 1
ATOM 1663 C C . THR A 1 204 ? 37.888 -3.057 -21.314 1.00 70.69 204 THR A C 1
ATOM 1665 O O . THR A 1 204 ? 37.805 -3.985 -22.121 1.00 70.69 204 THR A O 1
ATOM 1668 N N . PRO A 1 205 ? 38.944 -2.981 -20.478 1.00 60.22 205 PRO A N 1
ATOM 1669 C CA . PRO A 1 205 ? 40.066 -3.928 -20.537 1.00 60.22 205 PRO A CA 1
ATOM 1670 C C . PRO A 1 205 ? 39.634 -5.402 -20.504 1.00 60.22 205 PRO A C 1
ATOM 1672 O O . PRO A 1 205 ? 40.257 -6.247 -21.136 1.00 60.22 205 PRO A O 1
ATOM 1675 N N . TRP A 1 206 ? 38.523 -5.690 -19.821 1.00 53.97 206 TRP A N 1
ATOM 1676 C CA . TRP A 1 206 ? 37.896 -7.007 -19.795 1.00 53.97 206 TRP A CA 1
ATOM 1677 C C . TRP A 1 206 ? 37.177 -7.364 -21.107 1.00 53.97 206 TRP A C 1
ATOM 1679 O O . TRP A 1 206 ? 37.299 -8.488 -21.581 1.00 53.97 206 TRP A O 1
ATOM 1689 N N . GLU A 1 207 ? 36.456 -6.429 -21.732 1.00 62.31 207 GLU A N 1
ATOM 1690 C CA . GLU A 1 207 ? 35.826 -6.642 -23.045 1.00 62.31 207 GLU A CA 1
ATOM 1691 C C . GLU A 1 207 ? 36.872 -6.873 -24.145 1.00 62.31 207 GLU A C 1
ATOM 1693 O O . GLU A 1 207 ? 36.682 -7.756 -24.982 1.00 62.31 207 GLU A O 1
ATOM 1698 N N . ALA A 1 208 ? 38.005 -6.165 -24.095 1.00 71.44 208 ALA A N 1
ATOM 1699 C CA . ALA A 1 208 ? 39.141 -6.379 -24.991 1.00 71.44 208 ALA A CA 1
ATOM 1700 C C . ALA A 1 208 ? 39.806 -7.752 -24.771 1.00 71.44 208 ALA A C 1
ATOM 1702 O O . ALA A 1 208 ? 40.154 -8.435 -25.736 1.00 71.44 208 ALA A O 1
ATOM 1703 N N . GLU A 1 209 ? 39.933 -8.189 -23.512 1.00 66.62 209 GLU A N 1
ATOM 1704 C CA . GLU A 1 209 ? 40.438 -9.521 -23.163 1.00 66.62 209 GLU A CA 1
ATOM 1705 C C . GLU A 1 209 ? 39.500 -10.626 -23.674 1.00 66.62 209 GLU A C 1
ATOM 1707 O O . GLU A 1 209 ? 39.932 -11.557 -24.341 1.00 66.62 209 GLU A O 1
ATOM 1712 N N . VAL A 1 210 ? 38.187 -10.492 -23.465 1.00 68.19 210 VAL A N 1
ATOM 1713 C CA . VAL A 1 210 ? 37.184 -11.450 -23.963 1.00 68.19 210 VAL A CA 1
ATOM 1714 C C . VAL A 1 210 ? 37.174 -11.522 -25.494 1.00 68.19 210 VAL A C 1
ATOM 1716 O O . VAL A 1 210 ? 36.916 -12.583 -26.066 1.00 68.19 210 VAL A O 1
ATOM 1719 N N . ARG A 1 211 ? 37.476 -10.411 -26.172 1.00 72.19 211 ARG A N 1
ATOM 1720 C CA . ARG A 1 211 ? 37.572 -10.343 -27.634 1.00 72.19 211 ARG A CA 1
ATOM 1721 C C . ARG A 1 211 ? 38.825 -11.028 -28.180 1.00 72.19 211 ARG A C 1
ATOM 1723 O O . ARG A 1 211 ? 38.754 -11.561 -29.279 1.00 72.19 211 ARG A O 1
ATOM 1730 N N . SER A 1 212 ? 39.938 -11.034 -27.441 1.00 67.56 212 SER A N 1
ATOM 1731 C CA . SER A 1 212 ? 41.194 -11.671 -27.873 1.00 67.56 212 SER A CA 1
ATOM 1732 C C . SER A 1 212 ? 41.155 -13.203 -27.805 1.00 67.56 212 SER A C 1
ATOM 1734 O O . SER A 1 212 ? 41.935 -13.868 -28.484 1.00 67.56 212 SER A O 1
ATOM 1736 N N . TYR A 1 213 ? 40.213 -13.769 -27.043 1.00 65.25 213 TYR A N 1
ATOM 1737 C CA . TYR A 1 213 ? 39.946 -15.210 -26.998 1.00 65.25 213 TYR A CA 1
ATOM 1738 C C . TYR A 1 213 ? 39.025 -15.714 -28.128 1.00 65.25 213 TYR A C 1
ATOM 1740 O O . TYR A 1 213 ? 38.685 -16.900 -28.139 1.00 65.25 213 TYR A O 1
ATOM 1748 N N . ARG A 1 214 ? 38.576 -14.839 -29.038 1.00 46.53 214 ARG A N 1
ATOM 1749 C CA . ARG A 1 214 ? 37.600 -15.145 -30.094 1.00 46.53 214 ARG A CA 1
ATOM 1750 C C . ARG A 1 214 ? 38.230 -15.126 -31.480 1.00 46.53 214 ARG A C 1
ATOM 1752 O O . ARG A 1 214 ? 37.807 -15.980 -32.289 1.00 46.53 214 ARG A O 1
#

Radius of gyration: 35.75 Å; chains: 1; bounding box: 78×59×86 Å

Secondary structure (DSSP, 8-state):
-HHHHHHHHHTTSPPTT---HHHHHHHHHHHHHTT----TTSTT----TTT---HHHHHHHHHHHHHHHHHHHHHHHHHHHHHHHHHHHHHHHHHHHHHHHHHHHHHS-GGG--PPPPPPPPPGGG-GGGGT----------S------------TTHHHHHHHHT----GGGGSPPPPPS------PPPPPHHHHHTT--PPPHHHHHHHHT-